Protein AF-A0A399SI46-F1 (afdb_monomer)

Structure (mmCIF, N/CA/C/O backbone):
data_AF-A0A399SI46-F1
#
_entry.id   AF-A0A399SI46-F1
#
loop_
_atom_site.group_PDB
_atom_site.id
_atom_site.type_symbol
_atom_site.label_atom_id
_atom_site.label_alt_id
_atom_site.label_comp_id
_atom_site.label_asym_id
_atom_site.label_entity_id
_atom_site.label_seq_id
_atom_site.pdbx_PDB_ins_code
_atom_site.Cartn_x
_atom_site.Cartn_y
_atom_site.Cartn_z
_atom_site.occupancy
_atom_site.B_iso_or_equiv
_atom_site.auth_seq_id
_atom_site.auth_comp_id
_atom_site.auth_asym_id
_atom_site.auth_atom_id
_atom_site.pdbx_PDB_model_num
ATOM 1 N N . MET A 1 1 ? -9.696 -71.853 18.554 1.00 40.75 1 MET A N 1
ATOM 2 C CA . MET A 1 1 ? -8.541 -70.932 18.534 1.00 40.75 1 MET A CA 1
ATOM 3 C C . MET A 1 1 ? -9.098 -69.519 18.650 1.00 40.75 1 MET A C 1
ATOM 5 O O . MET A 1 1 ? -9.834 -69.101 17.770 1.00 40.75 1 MET A O 1
ATOM 9 N N . LYS A 1 2 ? -8.895 -68.865 19.802 1.00 40.78 2 LYS A N 1
ATOM 10 C CA . LYS A 1 2 ? -9.252 -67.454 20.032 1.00 40.78 2 LYS A CA 1
ATOM 11 C C . LYS A 1 2 ? -8.415 -66.584 19.097 1.00 40.78 2 LYS A C 1
ATOM 13 O O . LYS A 1 2 ? -7.217 -66.814 19.074 1.00 40.78 2 LYS A O 1
ATOM 18 N N . PHE A 1 3 ? -9.002 -65.577 18.455 1.00 33.84 3 PHE A N 1
ATOM 19 C CA . PHE A 1 3 ? -8.368 -64.267 18.292 1.00 33.84 3 PHE A CA 1
ATOM 20 C C . PHE A 1 3 ? -9.450 -63.200 18.127 1.00 33.84 3 PHE A C 1
ATOM 22 O O . PHE A 1 3 ? -10.316 -63.281 17.263 1.00 33.84 3 PHE A O 1
ATOM 29 N N . GLN A 1 4 ? -9.389 -62.231 19.028 1.00 39.44 4 GLN A N 1
ATOM 30 C CA . GLN A 1 4 ? -10.133 -60.988 19.029 1.00 39.44 4 GLN A CA 1
ATOM 31 C C . GLN A 1 4 ? -9.153 -59.918 18.556 1.00 39.44 4 GLN A C 1
ATOM 33 O O . GLN A 1 4 ? -8.060 -59.828 19.111 1.00 39.44 4 GLN A O 1
ATOM 38 N N . ILE A 1 5 ? -9.530 -59.120 17.559 1.00 36.12 5 ILE A N 1
ATOM 39 C CA . ILE A 1 5 ? -8.900 -57.824 17.302 1.00 36.12 5 ILE A CA 1
ATOM 40 C C . ILE A 1 5 ? -10.030 -56.811 17.154 1.00 36.12 5 ILE A C 1
ATOM 42 O O . ILE A 1 5 ? -10.829 -56.865 16.223 1.00 36.12 5 ILE A O 1
ATOM 46 N N . ILE A 1 6 ? -10.107 -55.932 18.148 1.00 44.34 6 ILE A N 1
ATOM 47 C CA . ILE A 1 6 ? -10.811 -54.658 18.098 1.00 44.34 6 ILE A CA 1
ATOM 48 C C . ILE A 1 6 ? -9.835 -53.672 17.464 1.00 44.34 6 ILE A C 1
ATOM 50 O O . ILE A 1 6 ? -8.744 -53.505 18.002 1.00 44.34 6 ILE A O 1
ATOM 54 N N . THR A 1 7 ? -10.241 -52.961 16.416 1.00 37.44 7 THR A N 1
ATOM 55 C CA . THR A 1 7 ? -9.640 -51.665 16.076 1.00 37.44 7 THR A CA 1
ATOM 56 C C . THR A 1 7 ? -10.686 -50.743 15.456 1.00 37.44 7 THR A C 1
ATOM 58 O O . THR A 1 7 ? -11.110 -50.900 14.317 1.00 37.44 7 THR A O 1
ATOM 61 N N . SER A 1 8 ? -11.112 -49.803 16.301 1.00 44.19 8 SER A N 1
ATOM 62 C CA . SER A 1 8 ? -11.597 -48.449 16.025 1.00 44.19 8 SER A CA 1
ATOM 63 C C . SER A 1 8 ? -11.351 -47.929 14.603 1.00 44.19 8 SER A C 1
ATOM 65 O O . SER A 1 8 ? -10.205 -47.850 14.161 1.00 44.19 8 SER A O 1
ATOM 67 N N . ALA A 1 9 ? -12.417 -47.469 13.945 1.00 40.44 9 ALA A N 1
ATOM 68 C CA . ALA A 1 9 ? -12.326 -46.541 12.828 1.00 40.44 9 ALA A CA 1
ATOM 69 C C . ALA A 1 9 ? -12.955 -45.208 13.253 1.00 40.44 9 ALA A C 1
ATOM 71 O O . ALA A 1 9 ? -14.170 -45.063 13.372 1.00 40.44 9 ALA A O 1
ATOM 72 N N . LEU A 1 10 ? -12.040 -44.291 13.552 1.00 38.00 10 LEU A N 1
ATOM 73 C CA . LEU A 1 10 ? -12.139 -42.844 13.678 1.00 38.00 10 LEU A CA 1
ATOM 74 C C . LEU A 1 10 ? -13.392 -42.221 13.026 1.00 38.00 10 LEU A C 1
ATOM 76 O O . LEU A 1 10 ? -13.545 -42.217 11.805 1.00 38.00 10 LEU A O 1
ATOM 80 N N . LEU A 1 11 ? -14.245 -41.610 13.850 1.00 36.38 11 LEU A N 1
ATOM 81 C CA . LEU A 1 11 ? -15.207 -40.611 13.400 1.00 36.38 11 LEU A CA 1
ATOM 82 C C . LEU A 1 11 ? -14.406 -39.352 13.038 1.00 36.38 11 LEU A C 1
ATOM 84 O O . LEU A 1 11 ? -13.969 -38.617 13.924 1.00 36.38 11 LEU A O 1
ATOM 88 N N . VAL A 1 12 ? -14.168 -39.118 11.747 1.00 41.66 12 VAL A N 1
ATOM 89 C CA . VAL A 1 12 ? -13.667 -37.825 11.269 1.00 41.66 12 VAL A CA 1
ATOM 90 C C . VAL A 1 12 ? -14.809 -36.833 11.444 1.00 41.66 12 VAL A C 1
ATOM 92 O O . VAL A 1 12 ? -15.704 -36.728 10.607 1.00 41.66 12 VAL A O 1
ATOM 95 N N . LEU A 1 13 ? -14.811 -36.144 12.583 1.00 39.31 13 LEU A N 1
ATOM 96 C CA . LEU A 1 13 ? -15.626 -34.961 12.777 1.00 39.31 13 LEU A CA 1
ATOM 97 C C . LEU A 1 13 ? -15.070 -33.914 11.808 1.00 39.31 13 LEU A C 1
ATOM 99 O O . LEU A 1 13 ? -14.043 -33.293 12.077 1.00 39.31 13 LEU A O 1
ATOM 103 N N . ALA A 1 14 ? -15.702 -33.769 10.645 1.00 44.97 14 ALA A N 1
ATOM 104 C CA . ALA A 1 14 ? -15.491 -32.604 9.811 1.00 44.97 14 ALA A CA 1
ATOM 105 C C . ALA A 1 14 ? -15.862 -31.394 10.674 1.00 44.97 14 ALA A C 1
ATOM 107 O O . ALA A 1 14 ? -17.043 -31.134 10.914 1.00 44.97 14 ALA A O 1
ATOM 108 N N . LEU A 1 15 ? -14.851 -30.689 11.192 1.00 40.84 15 LEU A N 1
ATOM 109 C CA . LEU A 1 15 ? -15.033 -29.314 11.612 1.00 40.84 15 LEU A CA 1
ATOM 110 C C . LEU A 1 15 ? -15.508 -28.588 10.357 1.00 40.84 15 LEU A C 1
ATOM 112 O O . LEU A 1 15 ? -14.721 -28.238 9.479 1.00 40.84 15 LEU A O 1
ATOM 116 N N . LEU A 1 16 ? -16.818 -28.381 10.267 1.00 41.94 16 LEU A N 1
ATOM 117 C CA . LEU A 1 16 ? -17.353 -27.233 9.570 1.00 41.94 16 LEU A CA 1
ATOM 118 C C . LEU A 1 16 ? -16.768 -26.031 10.311 1.00 41.94 16 LEU A C 1
ATOM 120 O O . LEU A 1 16 ? -17.341 -25.541 11.283 1.00 41.94 16 LEU A O 1
ATOM 124 N N . CYS A 1 17 ? -15.572 -25.610 9.899 1.00 42.44 17 CYS A N 1
ATOM 125 C CA . CYS A 1 17 ? -15.124 -24.258 10.141 1.00 42.44 17 CYS A CA 1
ATOM 126 C C . CYS A 1 17 ? -16.172 -23.406 9.435 1.00 42.44 17 CYS A C 1
ATOM 128 O O . CYS A 1 17 ? -16.136 -23.220 8.219 1.00 42.44 17 CYS A O 1
ATOM 130 N N . PHE A 1 18 ? -17.160 -22.937 10.194 1.00 38.19 18 PHE A N 1
ATOM 131 C CA . PHE A 1 18 ? -17.768 -21.670 9.867 1.00 38.19 18 PHE A CA 1
ATOM 132 C C . PHE A 1 18 ? -16.580 -20.726 9.752 1.00 38.19 18 PHE A C 1
ATOM 134 O O . PHE A 1 18 ? -15.946 -20.400 10.753 1.00 38.19 18 PHE A O 1
ATOM 141 N N . SER A 1 19 ? -16.215 -20.378 8.519 1.00 43.06 19 SER A N 1
ATOM 142 C CA . SER A 1 19 ? -15.492 -19.148 8.269 1.00 43.06 19 SER A CA 1
ATOM 143 C C . SER A 1 19 ? -16.366 -18.082 8.916 1.00 43.06 19 SER A C 1
ATOM 145 O O . SER A 1 19 ? -17.395 -17.687 8.365 1.00 43.06 19 SER A O 1
ATOM 147 N N . ALA A 1 20 ? -16.051 -17.731 10.167 1.00 45.38 20 ALA A N 1
ATOM 148 C CA . ALA A 1 20 ? -16.477 -16.474 10.728 1.00 45.38 20 ALA A CA 1
ATOM 149 C C . ALA A 1 20 ? -15.992 -15.485 9.687 1.00 45.38 20 ALA A C 1
ATOM 151 O O . ALA A 1 20 ? -14.784 -15.394 9.473 1.00 45.38 20 ALA A O 1
ATOM 152 N N . ASN A 1 21 ? -16.928 -14.899 8.942 1.00 48.81 21 ASN A N 1
ATOM 153 C CA . ASN A 1 21 ? -16.611 -13.926 7.919 1.00 48.81 21 ASN A CA 1
ATOM 154 C C . ASN A 1 21 ? -15.692 -12.914 8.606 1.00 48.81 21 ASN A C 1
ATOM 156 O O . ASN A 1 21 ? -16.136 -12.242 9.539 1.00 48.81 21 ASN A O 1
ATOM 160 N N . ALA A 1 22 ? -14.389 -12.983 8.314 1.00 59.38 22 ALA A N 1
ATOM 161 C CA . ALA A 1 22 ? -13.393 -12.317 9.136 1.00 59.38 22 ALA A CA 1
ATOM 162 C C . ALA A 1 22 ? -13.668 -10.829 8.979 1.00 59.38 22 ALA A C 1
ATOM 164 O O . ALA A 1 22 ? -13.504 -10.299 7.879 1.00 59.38 22 ALA A O 1
ATOM 165 N N . GLN A 1 23 ? -14.197 -10.221 10.039 1.00 83.81 23 GLN A N 1
ATOM 166 C CA . GLN A 1 23 ? -14.709 -8.860 10.011 1.00 83.81 23 GLN A CA 1
ATOM 167 C C . GLN A 1 23 ? -13.602 -7.943 9.500 1.00 83.81 23 GLN A C 1
ATOM 169 O O . GLN A 1 23 ? -12.484 -7.989 10.012 1.00 83.81 23 GLN A O 1
ATOM 174 N N . ILE A 1 24 ? -13.899 -7.172 8.451 1.00 94.31 24 ILE A N 1
ATOM 175 C CA . ILE A 1 24 ? -12.881 -6.387 7.745 1.00 94.31 24 ILE A CA 1
ATOM 176 C C . ILE A 1 24 ? -12.338 -5.288 8.657 1.00 94.31 24 ILE A C 1
ATOM 178 O O . ILE A 1 24 ? -11.128 -5.102 8.751 1.00 94.31 24 ILE A O 1
ATOM 182 N N . LEU A 1 25 ? -13.235 -4.588 9.345 1.00 97.75 25 LEU A N 1
ATOM 183 C CA . LEU A 1 25 ? -12.901 -3.578 10.335 1.00 97.75 25 LEU A CA 1
ATOM 184 C C . LEU A 1 25 ? -13.640 -3.887 11.633 1.00 97.75 25 LEU A C 1
ATOM 186 O O . LEU A 1 25 ? -14.846 -4.128 11.611 1.00 97.75 25 LEU A O 1
ATOM 190 N N . THR A 1 26 ? -12.934 -3.815 12.758 1.00 97.88 26 THR A N 1
ATOM 191 C CA . THR A 1 26 ? -13.537 -3.722 14.095 1.00 97.88 26 THR A CA 1
ATOM 192 C C . THR A 1 26 ? -13.034 -2.455 14.763 1.00 97.88 26 THR A C 1
ATOM 194 O O . THR A 1 26 ? -11.826 -2.255 14.857 1.00 97.88 26 THR A O 1
ATOM 197 N N . VAL A 1 27 ? -13.943 -1.601 15.222 1.00 98.25 27 VAL A N 1
ATOM 198 C CA . VAL A 1 27 ? -13.622 -0.389 15.985 1.00 98.25 27 VAL A CA 1
ATOM 199 C C . VAL A 1 27 ? -13.995 -0.580 17.447 1.00 98.25 27 VAL A C 1
ATOM 201 O O . VAL A 1 27 ? -14.928 -1.323 17.769 1.00 98.25 27 VAL A O 1
ATOM 204 N N . TYR A 1 28 ? -13.273 0.113 18.315 1.00 98.44 28 TYR A N 1
ATOM 205 C CA . TYR A 1 28 ? -13.321 -0.041 19.759 1.00 98.44 28 TYR A CA 1
ATOM 206 C C . TYR A 1 28 ? -13.463 1.321 20.418 1.00 98.44 28 TYR A C 1
ATOM 208 O O . TYR A 1 28 ? -12.893 2.318 19.957 1.00 98.44 28 TYR A O 1
ATOM 216 N N . LYS A 1 29 ? -14.250 1.343 21.492 1.00 98.00 29 LYS A N 1
ATOM 217 C CA . LYS A 1 29 ? -14.549 2.568 22.224 1.00 98.00 29 LYS A CA 1
ATOM 218 C C . LYS A 1 29 ? -13.371 3.035 23.071 1.00 98.00 29 LYS A C 1
ATOM 220 O O . LYS A 1 29 ? -13.220 4.229 23.273 1.00 98.00 29 LYS A O 1
ATOM 225 N N . ASP A 1 30 ? -12.549 2.096 23.528 1.00 98.38 30 ASP A N 1
ATOM 226 C CA . ASP A 1 30 ? -11.390 2.374 24.364 1.00 98.38 30 ASP A CA 1
ATOM 227 C C . ASP A 1 30 ? -10.085 2.074 23.600 1.00 98.38 30 ASP A C 1
ATOM 229 O O . ASP A 1 30 ? -10.085 1.523 22.489 1.00 98.38 30 ASP A O 1
ATOM 233 N N . PHE A 1 31 ? -8.951 2.469 24.181 1.00 98.50 31 PHE A N 1
ATOM 234 C CA . PHE A 1 31 ? -7.625 2.132 23.660 1.00 98.50 31 PHE A CA 1
ATOM 235 C C . PHE A 1 31 ? -7.346 0.628 23.723 1.00 98.50 31 PHE A C 1
ATOM 237 O O . PHE A 1 31 ? -8.048 -0.129 24.391 1.00 98.50 31 PHE A O 1
ATOM 244 N N . ASP A 1 32 ? -6.301 0.207 23.012 1.00 98.06 32 ASP A N 1
ATOM 245 C CA . ASP A 1 32 ? -5.741 -1.145 23.061 1.00 98.06 32 ASP A CA 1
ATOM 246 C C . ASP A 1 32 ? -6.756 -2.255 22.744 1.00 98.06 32 ASP A C 1
ATOM 248 O O . ASP A 1 32 ? -6.610 -3.399 23.172 1.00 98.06 32 ASP A O 1
ATOM 252 N N . TYR A 1 33 ? -7.745 -1.932 21.904 1.00 97.75 33 TYR A N 1
ATOM 253 C CA . TYR A 1 33 ? -8.792 -2.842 21.436 1.00 97.75 33 TYR A CA 1
ATOM 254 C C . TYR A 1 33 ? -9.741 -3.326 22.541 1.00 97.75 33 TYR A C 1
ATOM 256 O O . TYR A 1 33 ? -10.217 -4.464 22.505 1.00 97.75 33 TYR A O 1
ATOM 264 N N . GLU A 1 34 ? -10.039 -2.454 23.500 1.00 97.56 34 GLU A N 1
ATOM 265 C CA . GLU A 1 34 ? -10.924 -2.746 24.626 1.00 97.56 34 GLU A CA 1
ATOM 266 C C . GLU A 1 34 ? -12.291 -2.044 24.513 1.00 97.56 34 GLU A C 1
ATOM 268 O O . GLU A 1 34 ? -12.548 -1.204 23.643 1.00 97.56 34 GLU A O 1
ATOM 273 N N . GLY A 1 35 ? -13.205 -2.414 25.410 1.00 97.12 35 GLY A N 1
ATOM 274 C CA . GLY A 1 35 ? -14.507 -1.765 25.547 1.00 97.12 35 GLY A CA 1
ATOM 275 C C . GLY A 1 35 ? -15.571 -2.237 24.554 1.00 97.12 35 GLY A C 1
ATOM 276 O O . GLY A 1 35 ? -15.542 -3.354 24.032 1.00 97.12 35 GLY A O 1
ATOM 277 N N . THR A 1 36 ? -16.580 -1.390 24.331 1.00 97.62 36 THR A N 1
ATOM 278 C CA . THR A 1 36 ? -17.656 -1.664 23.365 1.00 97.62 36 THR A CA 1
ATOM 279 C C . THR A 1 36 ? -17.095 -1.672 21.950 1.00 97.62 36 THR A C 1
ATOM 281 O O . THR A 1 36 ? -16.264 -0.832 21.616 1.00 97.62 36 THR A O 1
ATOM 284 N N . THR A 1 37 ? -17.592 -2.573 21.101 1.00 97.44 37 THR A N 1
ATOM 285 C CA . THR A 1 37 ? -17.109 -2.724 19.727 1.00 97.44 37 THR A CA 1
ATOM 286 C C . THR A 1 37 ? -18.219 -2.635 18.696 1.00 97.44 37 THR A C 1
ATOM 288 O O . THR A 1 37 ? -19.402 -2.858 18.976 1.00 97.44 37 THR A O 1
ATOM 291 N N . GLN A 1 38 ? -17.820 -2.324 17.469 1.00 97.06 38 GLN A N 1
ATOM 292 C CA . GLN A 1 38 ? -18.651 -2.495 16.289 1.00 97.06 38 GLN A CA 1
ATOM 293 C C . GLN A 1 38 ? -17.786 -2.864 15.093 1.00 97.06 38 GLN A C 1
ATOM 295 O O . GLN A 1 38 ? -16.662 -2.392 14.954 1.00 97.06 38 GLN A O 1
ATOM 300 N N . SER A 1 39 ? -18.355 -3.666 14.202 1.00 96.44 39 SER A N 1
ATOM 301 C CA . SER A 1 39 ? -17.661 -4.140 13.016 1.00 96.44 39 SER A CA 1
ATOM 302 C C . SER A 1 39 ? -18.335 -3.661 11.746 1.00 96.44 39 SER A C 1
ATOM 304 O O . SER A 1 39 ? -19.551 -3.437 11.719 1.00 96.44 39 SER A O 1
ATOM 306 N N . PHE A 1 40 ? -17.529 -3.504 10.703 1.00 95.94 40 PHE A N 1
ATOM 307 C CA . PHE A 1 40 ? -17.945 -2.961 9.421 1.00 95.94 40 PHE A CA 1
ATOM 308 C C . PHE A 1 40 ? -17.386 -3.805 8.278 1.00 95.94 40 PHE A C 1
ATOM 310 O O . PHE A 1 40 ? -16.229 -4.233 8.307 1.00 95.94 40 PHE A O 1
ATOM 317 N N . ASP A 1 41 ? -18.233 -4.013 7.275 1.00 95.62 41 ASP A N 1
ATOM 318 C CA . ASP A 1 41 ? -17.839 -4.542 5.973 1.00 95.62 41 ASP A CA 1
ATOM 319 C C . ASP A 1 41 ? -17.314 -3.409 5.074 1.00 95.62 41 ASP A C 1
ATOM 321 O O . ASP A 1 41 ? -17.293 -2.237 5.464 1.00 95.62 41 ASP A O 1
ATOM 325 N N . GLU A 1 42 ? -16.908 -3.747 3.852 1.00 96.06 42 GLU A N 1
ATOM 326 C CA . GLU A 1 42 ? -16.505 -2.770 2.842 1.00 96.06 42 GLU A CA 1
ATOM 327 C C . GLU A 1 42 ? -17.612 -1.736 2.563 1.00 96.06 42 GLU A C 1
ATOM 329 O O . GLU A 1 42 ? -18.806 -2.048 2.557 1.00 96.06 42 GLU A O 1
ATOM 334 N N . GLY A 1 43 ? -17.210 -0.490 2.314 1.00 95.94 43 GLY A N 1
ATOM 335 C CA . GLY A 1 43 ? -18.105 0.596 1.933 1.00 95.94 43 GLY A CA 1
ATOM 336 C C . GLY A 1 43 ? -18.041 1.806 2.859 1.00 95.94 43 GLY A C 1
ATOM 337 O O . GLY A 1 43 ? -17.224 1.899 3.774 1.00 95.94 43 GLY A O 1
ATOM 338 N N . PHE A 1 44 ? -18.909 2.777 2.574 1.00 95.81 44 PHE A N 1
ATOM 339 C CA . PHE A 1 44 ? -19.030 4.006 3.354 1.00 95.81 44 PHE A CA 1
ATOM 340 C C . PHE A 1 44 ? -20.106 3.866 4.432 1.00 95.81 44 PHE A C 1
ATOM 342 O O . PHE A 1 44 ? -21.261 3.558 4.130 1.00 95.81 44 PHE A O 1
ATOM 349 N N . HIS A 1 45 ? -19.740 4.162 5.676 1.00 94.31 45 HIS A N 1
ATOM 350 C CA . HIS A 1 45 ? -20.590 4.015 6.852 1.00 94.31 45 HIS A CA 1
ATOM 351 C C . HIS A 1 45 ? -20.773 5.367 7.537 1.00 94.31 45 HIS A C 1
ATOM 353 O O . HIS A 1 45 ? -19.808 6.025 7.928 1.00 94.31 45 HIS A O 1
ATOM 359 N N . LYS A 1 46 ? -22.037 5.780 7.678 1.00 89.62 46 LYS A N 1
ATOM 360 C CA . LYS A 1 46 ? -22.409 7.069 8.274 1.00 89.62 46 LYS A CA 1
ATOM 361 C C . LYS A 1 46 ? -22.573 6.977 9.792 1.00 89.62 46 LYS A C 1
ATOM 363 O O . LYS A 1 46 ? -23.063 5.953 10.265 1.00 89.62 46 LYS A O 1
ATOM 368 N N . GLY A 1 47 ? -22.272 8.069 10.502 1.00 74.62 47 GLY A N 1
ATOM 369 C CA . GLY A 1 47 ? -22.148 8.220 11.970 1.00 74.62 47 GLY A CA 1
ATOM 370 C C . GLY A 1 47 ? -23.292 7.808 12.897 1.00 74.62 47 GLY A C 1
ATOM 371 O O . GLY A 1 47 ? -23.241 8.060 14.097 1.00 74.62 47 GLY A O 1
ATOM 372 N N . TYR A 1 48 ? -24.313 7.113 12.404 1.00 82.19 48 TYR A N 1
ATOM 373 C CA . TYR A 1 48 ? -25.290 6.419 13.246 1.00 82.19 48 TYR A CA 1
ATOM 374 C C . TYR A 1 48 ? -24.748 5.054 13.697 1.00 82.19 48 TYR A C 1
ATOM 376 O O . TYR A 1 48 ? -25.408 4.022 13.549 1.00 82.19 48 TYR A O 1
ATOM 384 N N . PHE A 1 49 ? -23.513 5.031 14.202 1.00 92.38 49 PHE A N 1
ATOM 385 C CA . PHE A 1 49 ? -22.883 3.807 14.676 1.00 92.38 49 PHE A CA 1
ATOM 386 C C . PHE A 1 49 ? -23.527 3.349 15.988 1.00 92.38 49 PHE A C 1
ATOM 388 O O . PHE A 1 49 ? -23.839 4.148 16.868 1.00 92.38 49 PHE A O 1
ATOM 395 N N . LYS A 1 50 ? -23.691 2.036 16.145 1.00 93.56 50 LYS A N 1
ATOM 396 C CA . LYS A 1 50 ? -24.166 1.405 17.383 1.00 93.56 50 LYS A CA 1
ATOM 397 C C . LYS A 1 50 ? -23.196 1.618 18.546 1.00 93.56 50 LYS A C 1
ATOM 399 O O . LYS A 1 50 ? -23.646 1.700 19.683 1.00 93.56 50 LYS A O 1
ATOM 404 N N . ILE A 1 51 ? -21.894 1.711 18.269 1.00 94.69 51 ILE A N 1
ATOM 405 C CA . ILE A 1 51 ? -20.866 2.022 19.276 1.00 94.69 51 ILE A CA 1
ATOM 406 C C . ILE A 1 51 ? -20.974 3.466 19.806 1.00 94.69 51 ILE A C 1
ATOM 408 O O . ILE A 1 51 ? -20.585 3.730 20.943 1.00 94.69 51 ILE A O 1
ATOM 412 N N . GLY A 1 52 ? -21.566 4.367 19.013 1.00 95.50 52 GLY A N 1
ATOM 413 C CA . GLY A 1 52 ? -21.677 5.804 19.266 1.00 95.50 52 GLY A CA 1
ATOM 414 C C . GLY A 1 52 ? -20.944 6.644 18.212 1.00 95.50 52 GLY A C 1
ATOM 415 O O . GLY A 1 52 ? -20.115 6.128 17.465 1.00 95.50 52 GLY A O 1
ATOM 416 N N . ASN A 1 53 ? -21.269 7.936 18.156 1.00 95.25 53 ASN A N 1
ATOM 417 C CA . ASN A 1 53 ? -20.560 8.938 17.353 1.00 95.25 53 ASN A CA 1
ATOM 418 C C . ASN A 1 53 ? -19.417 9.537 18.175 1.00 95.25 53 ASN A C 1
ATOM 420 O O . ASN A 1 53 ? -19.639 9.758 19.363 1.00 95.25 53 ASN A O 1
ATOM 424 N N . ASP A 1 54 ? -18.269 9.840 17.562 1.00 95.88 54 ASP A N 1
ATOM 425 C CA . ASP A 1 54 ? -17.157 10.541 18.229 1.00 95.88 54 ASP A CA 1
ATOM 426 C C . ASP A 1 54 ? -16.681 9.816 19.505 1.00 95.88 54 ASP A C 1
ATOM 428 O O . ASP A 1 54 ? -16.523 10.396 20.573 1.00 95.88 54 ASP A O 1
ATOM 432 N N . VAL A 1 55 ? -16.528 8.492 19.411 1.00 97.00 55 VAL A N 1
ATOM 433 C CA . VAL A 1 55 ? -16.124 7.627 20.541 1.00 97.00 55 VAL A CA 1
ATOM 434 C C . VAL A 1 55 ? -15.154 6.518 20.135 1.00 97.00 55 VAL A C 1
ATOM 436 O O . VAL A 1 55 ? -14.970 5.566 20.881 1.00 97.00 55 VAL A O 1
ATOM 439 N N . ILE A 1 56 ? -14.630 6.540 18.908 1.00 98.12 56 ILE A N 1
ATOM 440 C CA . ILE A 1 56 ? -13.704 5.500 18.451 1.00 98.12 56 ILE A CA 1
ATOM 441 C C . ILE A 1 56 ? -12.297 5.888 18.904 1.00 98.12 56 ILE A C 1
ATOM 443 O O . ILE A 1 56 ? -11.807 6.957 18.537 1.00 98.12 56 ILE A O 1
ATOM 447 N N . SER A 1 57 ? -11.655 4.984 19.644 1.00 98.69 57 SER A N 1
ATOM 448 C CA . SER A 1 57 ? -10.322 5.178 20.225 1.00 98.69 57 SER A CA 1
ATOM 449 C C . SER A 1 57 ? -9.268 4.209 19.675 1.00 98.69 57 SER A C 1
ATOM 451 O O . SER A 1 57 ? -8.077 4.534 19.632 1.00 98.69 57 SER A O 1
ATOM 453 N N . SER A 1 58 ? -9.679 3.027 19.207 1.00 98.75 58 SER A N 1
ATOM 454 C CA . SER A 1 58 ? -8.787 2.052 18.567 1.00 98.75 58 SER A CA 1
ATOM 455 C C . SER A 1 58 ? -9.517 1.190 17.533 1.00 98.75 58 SER A C 1
ATOM 457 O O . SER A 1 58 ? -10.751 1.153 17.490 1.00 98.75 58 SER A O 1
ATOM 459 N N . LEU A 1 59 ? -8.773 0.531 16.640 1.00 98.56 59 LEU A N 1
ATOM 460 C CA . LEU A 1 59 ? -9.349 -0.301 15.580 1.00 98.56 59 LEU A CA 1
ATOM 461 C C . LEU A 1 59 ? -8.429 -1.428 15.114 1.00 98.56 59 LEU A C 1
ATOM 463 O O . LEU A 1 59 ? -7.207 -1.303 15.149 1.00 98.56 59 LEU A O 1
ATOM 467 N N . LYS A 1 60 ? -9.034 -2.513 14.630 1.00 97.81 60 LYS A N 1
ATOM 468 C CA . LYS A 1 60 ? -8.360 -3.617 13.941 1.00 97.81 60 LYS A CA 1
ATOM 469 C C . LYS A 1 60 ? -8.815 -3.705 12.497 1.00 97.81 60 LYS A C 1
ATOM 471 O O . LYS A 1 60 ? -10.020 -3.654 12.237 1.00 97.81 60 LYS A O 1
ATOM 476 N N . ILE A 1 61 ? -7.863 -3.862 11.585 1.00 96.75 61 ILE A N 1
ATOM 477 C CA . ILE A 1 61 ? -8.091 -3.911 10.141 1.00 96.75 61 ILE A CA 1
ATOM 478 C C . ILE A 1 61 ? -7.573 -5.239 9.617 1.00 96.75 61 ILE A C 1
ATOM 480 O O . ILE A 1 61 ? -6.410 -5.596 9.797 1.00 96.75 61 ILE A O 1
ATOM 484 N N . LYS A 1 62 ? -8.433 -5.962 8.909 1.00 95.56 62 LYS A N 1
ATOM 485 C CA . LYS A 1 62 ? -8.018 -7.136 8.155 1.00 95.56 62 LYS A CA 1
ATOM 486 C C . LYS A 1 62 ? -6.971 -6.729 7.100 1.00 95.56 62 LYS A C 1
ATOM 488 O O . LYS A 1 62 ? -7.247 -5.813 6.323 1.00 95.56 62 LYS A O 1
ATOM 493 N N . PRO A 1 63 ? -5.815 -7.416 7.011 1.00 94.81 63 PRO A N 1
ATOM 494 C CA . PRO A 1 63 ? -4.842 -7.179 5.946 1.00 94.81 63 PRO A CA 1
ATOM 495 C C . PRO A 1 63 ? -5.481 -7.189 4.550 1.00 94.81 63 PRO A C 1
ATOM 497 O O . PRO A 1 63 ? -6.424 -7.943 4.295 1.00 94.81 63 PRO A O 1
ATOM 500 N N . GLY A 1 64 ? -4.993 -6.326 3.657 1.00 95.75 64 GLY A N 1
ATOM 501 C CA . GLY A 1 64 ? -5.596 -6.103 2.337 1.00 95.75 64 GLY A CA 1
ATOM 502 C C . GLY A 1 64 ? -6.679 -5.022 2.296 1.00 95.75 64 GLY A C 1
ATOM 503 O O . GLY A 1 64 ? -7.208 -4.736 1.224 1.00 95.75 64 GLY A O 1
ATOM 504 N N . TYR A 1 65 ? -7.002 -4.393 3.427 1.00 97.19 65 TYR A N 1
ATOM 505 C CA . TYR A 1 65 ? -7.951 -3.284 3.499 1.00 97.19 65 TYR A CA 1
ATOM 506 C C . TYR A 1 65 ? -7.315 -2.043 4.114 1.00 97.19 65 TYR A C 1
ATOM 508 O O . TYR A 1 65 ? -6.340 -2.112 4.861 1.00 97.19 65 TYR A O 1
ATOM 516 N N . ARG A 1 66 ? -7.909 -0.894 3.809 1.00 97.56 66 ARG A N 1
ATOM 517 C CA . ARG A 1 66 ? -7.665 0.366 4.506 1.00 97.56 66 ARG A CA 1
ATOM 518 C C . ARG A 1 66 ? -8.973 0.925 5.038 1.00 97.56 66 ARG A C 1
ATOM 520 O O . ARG A 1 66 ? -10.046 0.658 4.490 1.00 97.56 66 ARG A O 1
ATOM 527 N N . VAL A 1 67 ? -8.868 1.745 6.073 1.00 98.00 67 VAL A N 1
ATOM 528 C CA . VAL A 1 67 ? -9.974 2.562 6.569 1.00 98.00 67 VAL A CA 1
ATOM 529 C C . VAL A 1 67 ? -9.622 4.035 6.433 1.00 98.00 67 VAL A C 1
ATOM 531 O O . VAL A 1 67 ? -8.505 4.439 6.749 1.00 98.00 67 VAL A O 1
ATOM 534 N N . VAL A 1 68 ? -10.581 4.833 5.978 1.00 97.44 68 VAL A N 1
ATOM 535 C CA . VAL A 1 68 ? -10.535 6.294 6.060 1.00 97.44 68 VAL A CA 1
ATOM 536 C C . VAL A 1 68 ? -11.523 6.730 7.132 1.00 97.44 68 VAL A C 1
ATOM 538 O O . VAL A 1 68 ? -12.715 6.438 7.021 1.00 97.44 68 VAL A O 1
ATOM 541 N N . LEU A 1 69 ? -11.034 7.387 8.179 1.00 97.62 69 LEU A N 1
ATOM 542 C CA . LEU A 1 69 ? -11.839 7.997 9.234 1.00 97.62 69 LEU A CA 1
ATOM 543 C C . LEU A 1 69 ? -12.062 9.474 8.909 1.00 97.62 69 LEU A C 1
ATOM 545 O O . LEU A 1 69 ? -11.146 10.148 8.440 1.00 97.62 69 LEU A O 1
ATOM 549 N N . TYR A 1 70 ? -13.264 9.971 9.185 1.00 97.12 70 TYR A N 1
ATOM 550 C CA . TYR A 1 70 ? -13.663 11.355 8.935 1.00 97.12 70 TYR A CA 1
ATOM 551 C C . TYR A 1 70 ? -14.176 11.990 10.229 1.00 97.12 70 TYR A C 1
ATOM 553 O O . TYR A 1 70 ? -15.066 11.428 10.875 1.00 97.12 70 TYR A O 1
ATOM 561 N N . GLU A 1 71 ? -13.652 13.169 10.575 1.00 94.44 71 GLU A N 1
ATOM 562 C CA . GLU A 1 71 ? -14.095 13.946 11.743 1.00 94.44 71 GLU A CA 1
ATOM 563 C C . GLU A 1 71 ? -15.538 14.445 11.586 1.00 94.44 71 GLU A C 1
ATOM 565 O O . GLU A 1 71 ? -16.322 14.489 12.529 1.00 94.44 71 GLU A O 1
ATOM 570 N N . HIS A 1 72 ? -15.916 14.802 10.358 1.00 88.06 72 HIS A N 1
ATOM 571 C CA . HIS A 1 72 ? -17.269 15.207 9.989 1.00 88.06 72 HIS A CA 1
ATOM 572 C C . HIS A 1 72 ? -17.690 14.450 8.725 1.00 88.06 72 HIS A C 1
ATOM 574 O O . HIS A 1 72 ? -17.448 13.251 8.604 1.00 88.06 72 HIS A O 1
ATOM 580 N N . GLY A 1 73 ? -18.354 15.116 7.777 1.00 79.25 73 GLY A N 1
ATOM 581 C CA . GLY A 1 73 ? -18.609 14.563 6.449 1.00 79.25 73 GLY A CA 1
ATOM 582 C C . GLY A 1 73 ? -17.362 14.575 5.561 1.00 79.25 73 GLY A C 1
ATOM 583 O O . GLY A 1 73 ? -16.412 15.302 5.820 1.00 79.25 73 GLY A O 1
ATOM 584 N N 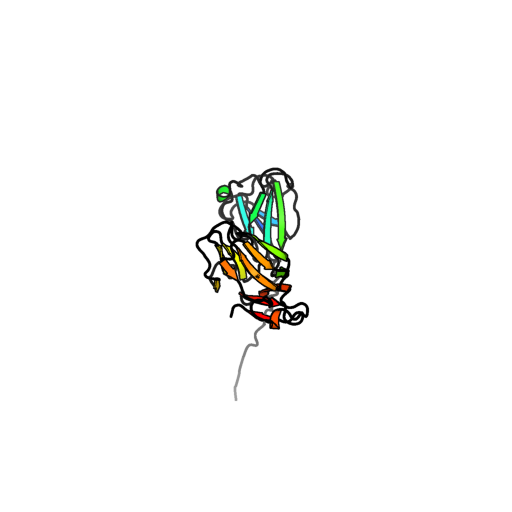. ILE A 1 74 ? -17.408 13.812 4.467 1.00 75.56 74 ILE A N 1
ATOM 585 C CA . ILE A 1 74 ? -16.344 13.772 3.449 1.00 75.56 74 ILE A CA 1
ATOM 586 C C . ILE A 1 74 ? -15.965 15.200 3.018 1.00 75.56 74 ILE A C 1
ATOM 588 O O . ILE A 1 74 ? -16.854 16.005 2.710 1.00 75.56 74 ILE A O 1
ATOM 592 N N . GLY A 1 75 ? -14.665 15.510 2.997 1.00 76.62 75 GLY A N 1
ATOM 593 C CA . GLY A 1 75 ? -14.143 16.819 2.592 1.00 76.62 75 GLY A CA 1
ATOM 594 C C . GLY A 1 75 ? -14.378 17.951 3.596 1.00 76.62 75 GLY A C 1
ATOM 595 O O . GLY A 1 75 ? -14.201 19.115 3.241 1.00 76.62 75 GLY A O 1
ATOM 596 N N . ASN A 1 76 ? -14.799 17.641 4.826 1.00 86.75 76 ASN A N 1
ATOM 597 C CA . ASN A 1 76 ? -14.969 18.609 5.906 1.00 86.75 76 ASN A CA 1
ATOM 598 C C . ASN A 1 76 ? -14.300 18.088 7.185 1.00 86.75 76 ASN A C 1
ATOM 600 O O . ASN A 1 76 ? -14.604 16.989 7.641 1.00 86.75 76 ASN A O 1
ATOM 604 N N . GLY A 1 77 ? -13.447 18.906 7.801 1.00 91.62 77 GLY A N 1
ATOM 605 C CA . GLY A 1 77 ? -12.673 18.498 8.979 1.00 91.62 77 GLY A CA 1
ATOM 606 C C . GLY A 1 77 ? -11.474 17.616 8.623 1.00 91.62 77 GLY A C 1
ATOM 607 O O . GLY A 1 77 ? -11.032 17.590 7.471 1.00 91.62 77 GLY A O 1
ATOM 608 N N . LYS A 1 78 ? -10.917 16.935 9.625 1.00 95.25 78 LYS A N 1
ATOM 609 C CA . LYS A 1 78 ? -9.773 16.031 9.450 1.00 95.25 78 LYS A CA 1
ATOM 610 C C . LYS A 1 78 ? -10.178 14.698 8.809 1.00 95.25 78 LYS A C 1
ATOM 612 O O . LYS A 1 78 ? -11.260 14.166 9.064 1.00 95.25 78 LYS A O 1
ATOM 617 N N . GLU A 1 79 ? -9.243 14.120 8.056 1.00 96.31 79 GLU A N 1
ATOM 618 C CA . GLU A 1 79 ? -9.322 12.757 7.524 1.00 96.31 79 GLU A CA 1
ATOM 619 C C . GLU A 1 79 ? -8.061 11.977 7.918 1.00 96.31 79 GLU A C 1
ATOM 621 O O . GLU A 1 79 ? -6.959 12.530 7.909 1.00 96.31 79 GLU A O 1
ATOM 626 N N . LEU A 1 80 ? -8.213 10.697 8.257 1.00 97.06 80 LEU A N 1
ATOM 627 C CA . LEU A 1 80 ? -7.102 9.811 8.608 1.00 97.06 80 LEU A CA 1
ATOM 628 C C . LEU A 1 80 ? -7.246 8.482 7.870 1.00 97.06 80 LEU A C 1
ATOM 630 O O . LEU A 1 80 ? -8.253 7.796 8.019 1.00 97.06 80 LEU A O 1
ATOM 634 N N . THR A 1 81 ? -6.228 8.104 7.094 1.00 97.38 81 THR A N 1
ATOM 635 C CA . THR A 1 81 ? -6.172 6.799 6.420 1.00 97.38 81 THR A CA 1
ATOM 636 C C . THR A 1 81 ? -5.262 5.851 7.190 1.00 97.38 81 THR A C 1
ATOM 638 O O . THR A 1 81 ? -4.109 6.182 7.452 1.00 97.38 81 THR A O 1
ATOM 641 N N . LEU A 1 82 ? -5.762 4.661 7.519 1.00 97.81 82 LEU A N 1
ATOM 642 C CA . LEU A 1 82 ? -5.030 3.622 8.242 1.00 97.81 82 LEU A CA 1
ATOM 643 C C . LEU A 1 82 ? -5.063 2.312 7.454 1.00 97.81 82 LEU A C 1
ATOM 645 O O . LEU A 1 82 ? -6.087 1.945 6.877 1.00 97.81 82 LEU A O 1
ATOM 649 N N . TYR A 1 83 ? -3.938 1.602 7.460 1.00 96.62 83 TYR A N 1
ATOM 650 C CA . TYR A 1 83 ? -3.739 0.338 6.736 1.00 96.62 83 TYR A CA 1
ATOM 651 C C . TYR A 1 83 ? -3.540 -0.867 7.661 1.00 96.62 83 TYR A C 1
ATOM 653 O O . TYR A 1 83 ? -3.406 -1.994 7.195 1.00 96.62 83 TYR A O 1
ATOM 661 N N . SER A 1 84 ? -3.452 -0.638 8.968 1.00 94.94 84 SER A N 1
ATOM 662 C CA . SER A 1 84 ? -3.196 -1.680 9.953 1.00 94.94 84 SER A CA 1
ATOM 663 C C . SER A 1 84 ? -3.902 -1.383 11.264 1.00 94.94 84 SER A C 1
ATOM 665 O O . SER A 1 84 ? -4.356 -0.261 11.513 1.00 94.94 84 SER A O 1
ATOM 667 N N . ASP A 1 85 ? -3.933 -2.400 12.116 1.00 97.12 85 ASP A N 1
ATOM 668 C CA . ASP A 1 85 ? -4.336 -2.286 13.509 1.00 97.12 85 ASP A CA 1
ATOM 669 C C . ASP A 1 85 ? -3.706 -1.055 14.167 1.00 97.12 85 ASP A C 1
ATOM 671 O O . ASP A 1 85 ? -2.511 -0.778 14.026 1.00 97.12 85 ASP A O 1
ATOM 675 N N . THR A 1 86 ? -4.546 -0.293 14.856 1.00 98.19 86 THR A N 1
ATOM 676 C CA . THR A 1 86 ? -4.181 0.966 15.495 1.00 98.19 86 THR A CA 1
ATOM 677 C C . THR A 1 86 ? -4.710 0.948 16.927 1.00 98.19 86 THR A C 1
ATOM 679 O O . THR A 1 86 ? -5.915 1.122 17.126 1.00 98.19 86 THR A O 1
ATOM 682 N N . PRO A 1 87 ? -3.842 0.732 17.934 1.00 98.44 87 PRO A N 1
ATOM 683 C CA . PRO A 1 87 ? -4.267 0.582 19.326 1.00 98.44 87 PRO A CA 1
ATOM 684 C C . PRO A 1 87 ? -4.639 1.915 19.981 1.00 98.44 87 PRO A C 1
ATOM 686 O O . PRO A 1 87 ? -5.298 1.927 21.015 1.00 98.44 87 PRO A O 1
ATOM 689 N N . ASN A 1 88 ? -4.218 3.045 19.407 1.00 98.50 88 ASN A N 1
ATOM 690 C CA . ASN A 1 88 ? -4.477 4.359 19.979 1.00 98.50 88 ASN A CA 1
ATOM 691 C C . ASN A 1 88 ? -4.529 5.441 18.892 1.00 98.50 88 ASN A C 1
ATOM 693 O O . ASN A 1 88 ? -3.501 5.813 18.320 1.00 98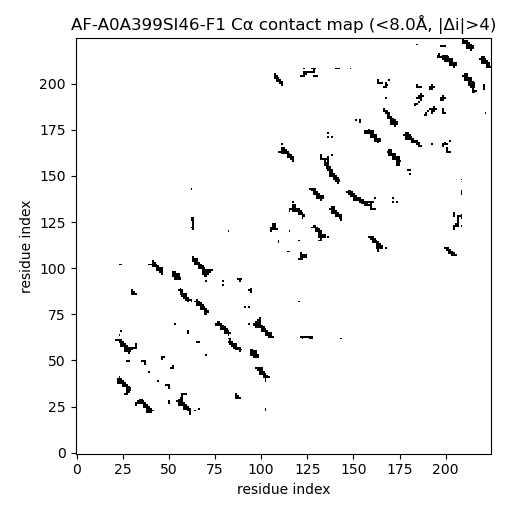.50 88 ASN A O 1
ATOM 697 N N . LEU A 1 89 ? -5.730 5.963 18.629 1.00 98.56 89 LEU A N 1
ATOM 698 C CA . LEU A 1 89 ? -5.966 7.041 17.663 1.00 98.56 89 LEU A CA 1
ATOM 699 C C . LEU A 1 89 ? -5.480 8.418 18.141 1.00 98.56 89 LEU A C 1
ATOM 701 O O . LEU A 1 89 ? -5.318 9.325 17.322 1.00 98.56 89 LEU A O 1
ATOM 705 N N . SER A 1 90 ? -5.168 8.586 19.429 1.00 98.19 90 SER A N 1
ATOM 706 C CA . SER A 1 90 ? -4.556 9.823 19.943 1.00 98.19 90 SER A CA 1
ATOM 707 C C . SER A 1 90 ? -3.171 10.071 19.349 1.00 98.19 90 SER A C 1
ATOM 709 O O . SER A 1 90 ? -2.763 11.219 19.234 1.00 98.19 90 SER A O 1
ATOM 711 N N . ASN A 1 91 ? -2.475 9.020 18.899 1.00 97.69 91 ASN A N 1
ATOM 712 C CA . ASN A 1 91 ? -1.187 9.145 18.206 1.00 97.69 91 ASN A CA 1
ATOM 713 C C . ASN A 1 91 ? -1.296 9.884 16.858 1.00 97.69 91 ASN A C 1
ATOM 715 O O . ASN A 1 91 ? -0.277 10.248 16.279 1.00 97.69 91 ASN A O 1
ATOM 719 N N . PHE A 1 92 ? -2.521 10.087 16.365 1.00 97.06 92 PHE A N 1
ATOM 720 C CA . PHE A 1 92 ? -2.837 10.749 15.101 1.00 97.06 92 PHE A CA 1
ATOM 721 C C . PHE A 1 92 ? -3.740 11.979 15.292 1.00 97.06 92 PHE A C 1
ATOM 723 O O . PHE A 1 92 ? -4.333 12.455 14.326 1.00 97.06 92 PHE A O 1
ATOM 730 N N . ASP A 1 93 ? -3.906 12.465 16.530 1.00 97.38 93 ASP A N 1
ATOM 731 C CA . ASP A 1 93 ? -4.845 13.543 16.877 1.00 97.38 93 ASP A CA 1
ATOM 732 C C . ASP A 1 93 ? -6.285 13.286 16.377 1.00 97.38 93 ASP A C 1
ATOM 734 O O . ASP A 1 93 ? -6.972 14.219 15.938 1.00 97.38 93 ASP A O 1
ATOM 738 N N . PHE A 1 94 ? -6.720 12.015 16.417 1.00 98.12 94 PHE A N 1
ATOM 739 C CA . PHE A 1 94 ? -8.001 11.538 15.870 1.00 98.12 94 PHE A CA 1
ATOM 740 C C . PHE A 1 94 ? -8.859 10.758 16.881 1.00 98.12 94 PHE A C 1
ATOM 742 O O . PHE A 1 94 ? -9.812 10.070 16.511 1.00 98.12 94 PHE A O 1
ATOM 749 N N . ASN A 1 95 ? -8.520 10.834 18.167 1.00 98.25 95 ASN A N 1
ATOM 750 C CA . ASN A 1 95 ? -9.260 10.132 19.207 1.00 98.25 95 ASN A CA 1
ATOM 751 C C . ASN A 1 95 ? -10.658 10.718 19.408 1.00 98.25 95 ASN A C 1
ATOM 753 O O . ASN A 1 95 ? -10.771 11.932 19.555 1.00 98.25 95 ASN A O 1
ATOM 757 N N . ASP A 1 96 ? -11.687 9.870 19.479 1.00 97.31 96 ASP A N 1
ATOM 758 C CA . ASP A 1 96 ? -13.057 10.269 19.830 1.00 97.31 96 ASP A CA 1
ATOM 759 C C . ASP A 1 96 ? -13.625 11.402 18.963 1.00 97.31 96 ASP A C 1
ATOM 761 O O . ASP A 1 96 ? -14.422 12.211 19.419 1.00 97.31 96 ASP A O 1
ATOM 765 N N . ILE A 1 97 ? -13.221 11.471 17.694 1.00 96.75 97 ILE A N 1
ATOM 766 C CA . ILE A 1 97 ? -13.766 12.452 16.741 1.00 96.75 97 ILE A CA 1
ATOM 767 C C . ILE A 1 97 ? -14.300 11.812 15.461 1.00 96.75 97 ILE A C 1
ATOM 769 O O . ILE A 1 97 ? -14.713 12.513 14.552 1.00 96.75 97 ILE A O 1
ATOM 773 N N . THR A 1 98 ? -14.272 10.481 15.334 1.00 97.00 98 THR A N 1
ATOM 774 C CA . THR A 1 98 ? -14.743 9.824 14.107 1.00 97.00 98 THR A CA 1
ATOM 775 C C . THR A 1 98 ? -16.268 9.882 14.007 1.00 97.00 98 THR A C 1
ATOM 777 O O . THR A 1 98 ? -16.973 9.170 14.728 1.00 97.00 98 THR A O 1
ATOM 780 N N . SER A 1 99 ? -16.756 10.638 13.025 1.00 95.88 99 SER A N 1
ATOM 781 C CA . SER A 1 99 ? -18.175 10.737 12.680 1.00 95.88 99 SER A CA 1
ATOM 782 C C . SER A 1 99 ? -18.565 9.906 11.460 1.00 95.88 99 SER A C 1
ATOM 784 O O . SER A 1 99 ? -19.713 9.501 11.329 1.00 95.88 99 SER A O 1
ATOM 786 N N . ASN A 1 100 ? -17.657 9.636 10.523 1.00 95.94 100 ASN A N 1
ATOM 787 C CA . ASN A 1 100 ? -17.923 8.717 9.410 1.00 95.94 100 ASN A CA 1
ATOM 788 C C . ASN A 1 100 ? -16.678 7.879 9.129 1.00 95.94 100 ASN A C 1
ATOM 790 O O . ASN A 1 100 ? -15.565 8.276 9.471 1.00 95.94 100 ASN A O 1
ATOM 794 N N . LEU A 1 101 ? -16.855 6.733 8.476 1.00 96.94 101 LEU A N 1
ATOM 795 C CA . LEU A 1 101 ? -15.726 5.923 8.030 1.00 96.94 101 LEU A CA 1
ATOM 796 C C . LEU A 1 101 ? -15.984 5.292 6.667 1.00 96.94 101 LEU A C 1
ATOM 798 O O . LEU A 1 101 ? -17.128 5.047 6.277 1.00 96.94 101 LEU A O 1
ATOM 802 N N . LYS A 1 102 ? -14.908 5.006 5.942 1.00 97.12 102 LYS A N 1
ATOM 803 C CA . LYS A 1 102 ? -14.927 4.259 4.686 1.00 97.12 102 LYS A CA 1
ATOM 804 C C . LYS A 1 102 ? -13.959 3.095 4.786 1.00 97.12 102 LYS A C 1
ATOM 806 O O . LYS A 1 102 ? -12.792 3.309 5.085 1.00 97.12 102 LYS A O 1
ATOM 811 N N . VAL A 1 103 ? -14.437 1.891 4.515 1.00 97.88 103 VAL A N 1
ATOM 812 C CA . VAL A 1 103 ? -13.617 0.681 4.425 1.00 97.88 103 VAL A CA 1
ATOM 813 C C . VAL A 1 103 ? -13.440 0.347 2.952 1.00 97.88 103 VAL A C 1
ATOM 815 O O . VAL A 1 103 ? -14.431 0.275 2.225 1.00 97.88 103 VAL A O 1
ATOM 818 N N . GLU A 1 104 ? -12.203 0.158 2.506 1.00 97.19 104 GLU A N 1
ATOM 819 C CA . GLU A 1 104 ? -11.884 -0.110 1.101 1.00 97.19 104 GLU A CA 1
ATOM 820 C C . GLU A 1 104 ? -10.865 -1.233 0.982 1.00 97.19 104 GLU A C 1
ATOM 822 O O . GLU A 1 104 ? -9.879 -1.263 1.727 1.00 97.19 104 GLU A O 1
ATOM 827 N N . LYS A 1 105 ? -11.071 -2.130 0.014 1.00 96.38 105 LYS A N 1
ATOM 828 C CA . LYS A 1 105 ? -10.026 -3.072 -0.378 1.00 96.38 105 LYS A CA 1
ATOM 829 C C . LYS A 1 105 ? -8.869 -2.311 -1.031 1.00 96.38 105 LYS A C 1
ATOM 831 O O . LYS A 1 105 ? -9.078 -1.436 -1.873 1.00 96.38 105 LYS A O 1
ATOM 836 N N . VAL A 1 106 ? -7.646 -2.646 -0.642 1.00 97.38 106 VAL A N 1
ATOM 837 C CA . VAL A 1 106 ? -6.424 -2.121 -1.252 1.00 97.38 106 VAL A CA 1
ATOM 838 C C . VAL A 1 106 ? -6.059 -3.013 -2.434 1.00 97.38 106 VAL A C 1
ATOM 840 O O . VAL A 1 106 ? -6.091 -4.235 -2.327 1.00 97.38 106 VAL A O 1
ATOM 843 N N . THR A 1 107 ? -5.748 -2.404 -3.577 1.00 97.25 107 THR A N 1
ATOM 844 C CA . THR A 1 107 ? -5.335 -3.146 -4.775 1.00 97.25 107 THR A CA 1
ATOM 845 C C . THR A 1 107 ? -3.910 -3.690 -4.636 1.00 97.25 107 THR A C 1
ATOM 847 O O . THR A 1 107 ? -3.098 -3.153 -3.876 1.00 97.25 107 THR A O 1
ATOM 850 N N . ASN A 1 108 ? -3.593 -4.728 -5.408 1.00 98.56 108 ASN A N 1
ATOM 851 C CA . ASN A 1 108 ? -2.243 -5.266 -5.546 1.00 98.56 108 ASN A CA 1
ATOM 852 C C . ASN A 1 108 ? -1.482 -4.682 -6.744 1.00 98.56 108 ASN A C 1
ATOM 854 O O . ASN A 1 108 ? -0.347 -5.082 -6.998 1.00 98.56 108 ASN A O 1
ATOM 858 N N . THR A 1 109 ? -2.086 -3.755 -7.494 1.00 98.44 109 THR A N 1
ATOM 859 C CA . THR A 1 109 ? -1.511 -3.235 -8.740 1.00 98.44 109 THR A CA 1
ATOM 860 C C . THR A 1 109 ? -1.313 -1.728 -8.747 1.00 98.44 109 THR A C 1
ATOM 862 O O . THR A 1 109 ? -2.118 -0.997 -8.179 1.00 98.44 109 THR A O 1
ATOM 865 N N . LEU A 1 110 ? -0.325 -1.271 -9.518 1.00 98.56 110 LEU A N 1
ATOM 866 C CA . LEU A 1 110 ? -0.168 0.128 -9.924 1.00 98.56 110 LEU A CA 1
ATOM 867 C C . LEU A 1 110 ? -0.064 0.192 -11.453 1.00 98.56 110 LEU A C 1
ATOM 869 O O . LEU A 1 110 ? 0.878 -0.353 -12.034 1.00 98.56 110 LEU A O 1
ATOM 873 N N . ALA A 1 111 ? -1.039 0.803 -12.120 1.00 98.62 111 ALA A N 1
ATOM 874 C CA . ALA A 1 111 ? -1.089 0.894 -13.576 1.00 98.62 111 ALA A CA 1
ATOM 875 C C . ALA A 1 111 ? -0.167 1.996 -14.121 1.00 98.62 111 ALA A C 1
ATOM 877 O O . ALA A 1 111 ? 0.208 2.938 -13.427 1.00 98.62 111 ALA A O 1
ATOM 878 N N . ALA A 1 112 ? 0.198 1.900 -15.399 1.00 98.50 112 ALA A N 1
ATOM 879 C CA . ALA A 1 112 ? 0.983 2.928 -16.069 1.00 98.50 112 ALA A CA 1
ATOM 880 C C . ALA A 1 112 ? 0.283 4.297 -16.025 1.00 98.50 112 ALA A C 1
ATOM 882 O O . ALA A 1 112 ? -0.870 4.441 -16.427 1.00 98.50 112 ALA A O 1
ATOM 883 N N . GLY A 1 113 ? 1.022 5.311 -15.581 1.00 98.44 113 GLY A N 1
ATOM 884 C CA . GLY A 1 113 ? 0.538 6.658 -15.296 1.00 98.44 113 GLY A CA 1
ATOM 885 C C . GLY A 1 113 ? 0.153 6.886 -13.833 1.00 98.44 113 GLY A C 1
ATOM 886 O O . GLY A 1 113 ? 0.013 8.042 -13.441 1.00 98.44 113 GLY A O 1
ATOM 887 N N . GLU A 1 114 ? 0.018 5.834 -13.023 1.00 98.62 114 GLU A N 1
ATOM 888 C CA . GLU A 1 114 ? -0.319 5.952 -11.605 1.00 98.62 114 GLU A CA 1
ATOM 889 C C . GLU A 1 114 ? 0.922 6.120 -10.722 1.00 98.62 114 GLU A C 1
ATOM 891 O O . GLU A 1 114 ? 2.059 5.774 -11.081 1.00 98.62 114 GLU A O 1
ATOM 896 N N . THR A 1 115 ? 0.679 6.662 -9.532 1.00 98.50 115 THR A N 1
ATOM 897 C CA . THR A 1 115 ? 1.681 6.848 -8.489 1.00 98.50 115 THR A CA 1
ATOM 898 C C . THR A 1 115 ? 1.209 6.261 -7.168 1.00 98.50 115 THR A C 1
ATOM 900 O O . THR A 1 115 ? 0.012 6.219 -6.892 1.00 98.50 115 THR A O 1
ATOM 903 N N . LEU A 1 116 ? 2.167 5.828 -6.353 1.00 98.19 116 LEU A N 1
ATOM 904 C CA . LEU A 1 116 ? 1.967 5.499 -4.947 1.00 98.19 116 LEU A CA 1
ATOM 905 C C . LEU A 1 116 ? 2.778 6.502 -4.129 1.00 98.19 116 LEU A C 1
ATOM 907 O O . LEU A 1 116 ? 4.007 6.548 -4.252 1.00 98.19 116 LEU A O 1
ATOM 911 N N . ASP A 1 117 ? 2.092 7.325 -3.346 1.00 97.56 117 ASP A N 1
ATOM 912 C CA . ASP A 1 117 ? 2.743 8.332 -2.511 1.00 97.56 117 ASP A CA 1
ATOM 913 C C . ASP A 1 117 ? 3.293 7.711 -1.220 1.00 97.56 117 ASP A C 1
ATOM 915 O O . ASP A 1 117 ? 2.982 6.572 -0.862 1.00 97.56 117 ASP A O 1
ATOM 919 N N . THR A 1 118 ? 4.122 8.477 -0.511 1.00 97.25 118 THR A N 1
ATOM 920 C CA . THR A 1 118 ? 4.688 8.086 0.788 1.00 97.25 118 THR A CA 1
ATOM 921 C C . THR A 1 118 ? 3.610 7.535 1.739 1.00 97.25 118 THR A C 1
ATOM 923 O O . THR A 1 118 ? 2.535 8.116 1.886 1.00 97.25 118 THR A O 1
ATOM 926 N N . GLU A 1 119 ? 3.910 6.403 2.380 1.00 95.56 119 GLU A N 1
ATOM 927 C CA . GLU A 1 119 ? 3.075 5.614 3.301 1.00 95.56 119 GLU A CA 1
ATOM 928 C C . GLU A 1 119 ? 1.776 5.024 2.721 1.00 95.56 119 GLU A C 1
ATOM 930 O O . GLU A 1 119 ? 1.084 4.260 3.403 1.00 95.56 119 GLU A O 1
ATOM 935 N N . GLN A 1 120 ? 1.450 5.283 1.451 1.00 97.00 120 GLN A N 1
ATOM 936 C CA . GLN A 1 120 ? 0.411 4.520 0.767 1.00 97.00 120 GLN A CA 1
ATOM 937 C C . GLN A 1 120 ? 0.901 3.104 0.476 1.00 97.00 120 GLN A C 1
ATOM 939 O O . GLN A 1 120 ? 2.091 2.862 0.256 1.00 97.00 120 GLN A O 1
ATOM 944 N N . ARG A 1 121 ? -0.039 2.155 0.473 1.00 97.94 121 ARG A N 1
ATOM 945 C CA . ARG A 1 121 ? 0.270 0.735 0.316 1.00 97.94 121 ARG A CA 1
ATOM 946 C C . ARG A 1 121 ? -0.460 0.111 -0.859 1.00 97.94 121 ARG A C 1
ATOM 948 O O . ARG A 1 121 ? -1.603 0.470 -1.137 1.00 97.94 121 ARG A O 1
ATOM 955 N N . LEU A 1 122 ? 0.189 -0.873 -1.472 1.00 98.56 122 LEU A N 1
ATOM 956 C CA . LEU A 1 122 ? -0.478 -1.969 -2.178 1.00 98.56 122 LEU A CA 1
ATOM 957 C C . LEU A 1 122 ? -0.452 -3.199 -1.272 1.00 98.56 122 LEU A C 1
ATOM 959 O O . LEU A 1 122 ? 0.497 -3.356 -0.507 1.00 98.56 122 LEU A O 1
ATOM 963 N N . TYR A 1 123 ? -1.441 -4.078 -1.381 1.00 98.50 123 TYR A N 1
ATOM 964 C CA . TYR A 1 123 ? -1.449 -5.375 -0.693 1.00 98.50 123 TYR A CA 1
ATOM 965 C C . TYR A 1 123 ? -1.542 -6.498 -1.711 1.00 98.50 123 TYR A C 1
ATOM 967 O O . TYR A 1 123 ? -2.249 -6.336 -2.696 1.00 98.50 123 TYR A O 1
ATOM 975 N N . SER A 1 124 ? -0.865 -7.623 -1.477 1.00 98.38 124 SER A N 1
ATOM 976 C CA . SER A 1 124 ? -1.065 -8.836 -2.277 1.00 98.38 124 SER A CA 1
ATOM 977 C C . SER A 1 124 ? -2.524 -9.295 -2.185 1.00 98.38 124 SER A C 1
ATOM 979 O O . SER A 1 124 ? -3.228 -8.976 -1.222 1.00 98.38 124 SER A O 1
ATOM 981 N N . GLU A 1 125 ? -3.005 -10.044 -3.175 1.00 96.44 125 GLU A N 1
ATOM 982 C CA . GLU A 1 125 ? -4.421 -10.429 -3.251 1.00 96.44 125 GLU A CA 1
ATOM 983 C C . GLU A 1 125 ? -4.823 -11.349 -2.086 1.00 96.44 125 GLU A C 1
ATOM 985 O O . GLU A 1 125 ? -5.936 -11.251 -1.560 1.00 96.44 125 GLU A O 1
ATOM 990 N N . ASN A 1 126 ? -3.893 -12.183 -1.616 1.00 95.19 126 ASN A N 1
ATOM 991 C CA . ASN A 1 126 ? -4.051 -12.982 -0.401 1.00 95.19 126 ASN A CA 1
ATOM 992 C C . ASN A 1 126 ? -3.936 -12.179 0.912 1.00 95.19 126 ASN A C 1
ATOM 994 O O . ASN A 1 126 ? -4.231 -12.721 1.976 1.00 95.19 126 ASN A O 1
ATOM 998 N N . GLY A 1 127 ? -3.534 -10.906 0.857 1.00 95.38 127 GLY A N 1
ATOM 999 C CA . GLY A 1 127 ? -3.372 -10.025 2.014 1.00 95.38 127 GLY A CA 1
ATOM 1000 C C . GLY A 1 127 ? -2.146 -10.313 2.887 1.00 95.38 127 GLY A C 1
ATOM 1001 O O . GLY A 1 127 ? -2.024 -9.707 3.947 1.00 95.38 127 GLY A O 1
ATOM 1002 N N . GLU A 1 128 ? -1.242 -11.204 2.475 1.00 97.25 128 GLU A N 1
ATOM 1003 C CA . GLU A 1 128 ? -0.074 -11.625 3.266 1.00 97.25 128 GLU A CA 1
ATOM 1004 C C . GLU A 1 128 ? 1.132 -10.685 3.131 1.00 97.25 128 GLU A C 1
ATOM 1006 O O . GLU A 1 128 ? 2.017 -10.704 3.988 1.00 97.25 128 GLU A O 1
ATOM 1011 N N . TYR A 1 129 ? 1.169 -9.839 2.098 1.00 98.56 129 TYR A N 1
ATOM 1012 C CA . TYR A 1 129 ? 2.263 -8.908 1.825 1.00 98.56 129 TYR A CA 1
ATOM 1013 C C . TYR A 1 129 ? 1.744 -7.511 1.512 1.00 98.56 129 TYR A C 1
ATOM 1015 O O . TYR A 1 129 ? 0.644 -7.346 0.983 1.00 98.56 129 TYR A O 1
ATOM 1023 N N . TYR A 1 130 ? 2.562 -6.499 1.788 1.00 98.69 130 TYR A N 1
ATOM 1024 C CA . TYR A 1 130 ? 2.313 -5.142 1.316 1.00 98.69 130 TYR A CA 1
ATOM 1025 C C . TYR A 1 130 ? 3.578 -4.483 0.773 1.00 98.69 130 TYR A C 1
ATOM 1027 O O . TYR A 1 130 ? 4.685 -4.731 1.253 1.00 98.69 130 TYR A O 1
ATOM 1035 N N . LEU A 1 131 ? 3.382 -3.618 -0.219 1.00 98.75 131 LEU A N 1
ATOM 1036 C CA . LEU A 1 131 ? 4.379 -2.714 -0.784 1.00 98.75 131 LEU A CA 1
ATOM 1037 C C . LEU A 1 131 ? 4.132 -1.317 -0.225 1.00 98.75 131 LEU A C 1
ATOM 1039 O O . LEU A 1 131 ? 2.981 -0.889 -0.164 1.00 98.75 131 LEU A O 1
ATOM 1043 N N . VAL A 1 132 ? 5.188 -0.592 0.129 1.00 98.50 132 VAL A N 1
ATOM 1044 C CA . VAL A 1 13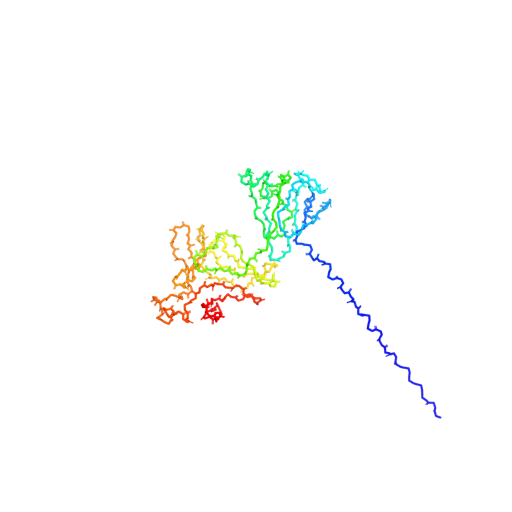2 ? 5.100 0.789 0.621 1.00 98.50 132 VAL A CA 1
ATOM 1045 C C . VAL A 1 132 ? 6.296 1.617 0.147 1.00 98.50 132 VAL A C 1
ATOM 1047 O O . VAL A 1 132 ? 7.408 1.097 0.039 1.00 98.50 132 VAL A O 1
ATOM 1050 N N . ILE A 1 133 ? 6.068 2.906 -0.119 1.00 98.00 133 ILE A N 1
ATOM 1051 C CA . ILE A 1 133 ? 7.130 3.921 -0.140 1.00 98.00 133 ILE A CA 1
ATOM 1052 C C . ILE A 1 133 ? 7.226 4.509 1.257 1.00 98.00 133 ILE A C 1
ATOM 1054 O O . ILE A 1 133 ? 6.303 5.186 1.700 1.00 98.00 133 ILE A O 1
ATOM 1058 N N . GLN A 1 134 ? 8.312 4.218 1.959 1.00 97.50 134 GLN A N 1
ATOM 1059 C CA . GLN A 1 134 ? 8.509 4.677 3.328 1.00 97.50 134 GLN A CA 1
ATOM 1060 C C . GLN A 1 134 ? 8.858 6.168 3.374 1.00 97.50 134 GLN A C 1
ATOM 1062 O O . GLN A 1 134 ? 9.322 6.747 2.388 1.00 97.50 134 GLN A O 1
ATOM 1067 N N . THR A 1 135 ? 8.668 6.793 4.536 1.00 96.88 135 THR A N 1
ATOM 1068 C CA . THR A 1 135 ? 9.018 8.208 4.776 1.00 96.88 135 THR A CA 1
ATOM 1069 C C . THR A 1 135 ? 10.483 8.559 4.511 1.00 96.88 135 THR A C 1
ATOM 1071 O O . THR A 1 135 ? 10.774 9.704 4.172 1.00 96.88 135 THR A O 1
ATOM 1074 N N . ASP A 1 136 ? 11.394 7.591 4.625 1.00 97.19 136 ASP A N 1
ATOM 1075 C CA . ASP A 1 136 ? 12.821 7.744 4.317 1.00 97.19 136 ASP A CA 1
ATOM 1076 C C . ASP A 1 136 ? 13.160 7.553 2.826 1.00 97.19 136 ASP A C 1
ATOM 1078 O O . ASP A 1 136 ? 14.336 7.597 2.445 1.00 97.19 136 ASP A O 1
ATOM 1082 N N . GLY A 1 137 ? 12.142 7.322 1.994 1.00 97.38 137 GLY A N 1
ATOM 1083 C CA . GLY A 1 137 ? 12.247 7.166 0.552 1.00 97.38 137 GLY A CA 1
ATOM 1084 C C . GLY A 1 137 ? 12.415 5.732 0.062 1.00 97.38 137 GLY A C 1
ATOM 1085 O O . GLY A 1 137 ? 12.383 5.504 -1.152 1.00 97.38 137 GLY A O 1
ATOM 1086 N N . ASN A 1 138 ? 12.554 4.761 0.967 1.00 98.25 138 ASN A N 1
ATOM 1087 C CA . ASN A 1 138 ? 12.783 3.373 0.589 1.00 98.25 138 ASN A CA 1
ATOM 1088 C C . ASN A 1 138 ? 11.505 2.707 0.063 1.00 98.25 138 ASN A C 1
ATOM 1090 O O . ASN A 1 138 ? 10.437 2.790 0.671 1.00 98.25 138 ASN A O 1
ATOM 1094 N N . LEU A 1 139 ? 11.614 2.014 -1.073 1.00 98.44 139 LEU A N 1
ATOM 1095 C CA . LEU A 1 139 ? 10.538 1.171 -1.597 1.00 98.44 139 LEU A CA 1
ATOM 1096 C C . LEU A 1 139 ? 10.709 -0.222 -1.017 1.00 98.44 139 LEU A C 1
ATOM 1098 O O . LEU A 1 139 ? 11.694 -0.884 -1.342 1.00 98.44 139 LEU A O 1
ATOM 1102 N N . CYS A 1 140 ? 9.755 -0.680 -0.216 1.00 98.56 140 CYS A N 1
ATOM 1103 C CA . CYS A 1 140 ? 9.893 -1.927 0.524 1.00 98.56 140 CYS A CA 1
ATOM 1104 C C . CYS A 1 140 ? 8.662 -2.821 0.429 1.00 98.56 140 CYS A C 1
ATOM 1106 O O . CYS A 1 140 ? 7.527 -2.348 0.385 1.00 98.56 140 CYS A O 1
ATOM 1108 N N . VAL A 1 141 ? 8.918 -4.127 0.461 1.00 98.69 141 VAL A N 1
ATOM 1109 C CA . VAL A 1 141 ? 7.928 -5.181 0.659 1.00 98.69 141 VAL A CA 1
ATOM 1110 C C . VAL A 1 141 ? 8.118 -5.776 2.048 1.00 98.69 141 VAL A C 1
ATOM 1112 O O . VAL A 1 141 ? 9.235 -6.129 2.448 1.00 98.69 141 VAL A O 1
ATOM 1115 N N . TYR A 1 142 ? 7.007 -5.944 2.749 1.00 98.62 142 TYR A N 1
ATOM 1116 C CA . TYR A 1 142 ? 6.929 -6.628 4.032 1.00 98.62 142 TYR A CA 1
ATOM 1117 C C . TYR A 1 142 ? 5.803 -7.658 4.009 1.00 98.62 142 TYR A C 1
ATOM 1119 O O . TYR A 1 142 ? 4.901 -7.589 3.173 1.00 98.62 142 TYR A O 1
ATOM 1127 N N . THR A 1 143 ? 5.825 -8.594 4.954 1.00 98.00 143 THR A N 1
ATOM 1128 C CA . THR A 1 143 ? 4.623 -9.357 5.302 1.00 98.00 143 THR A CA 1
ATOM 1129 C C . THR A 1 143 ? 3.600 -8.439 5.976 1.00 98.00 143 THR A C 1
ATOM 1131 O O . THR A 1 143 ? 3.960 -7.417 6.561 1.00 98.00 143 THR A O 1
ATOM 1134 N N . ALA A 1 144 ? 2.328 -8.831 6.003 1.00 94.31 144 ALA A N 1
ATOM 1135 C CA . ALA A 1 144 ? 1.264 -8.111 6.708 1.00 94.31 144 ALA A CA 1
ATOM 1136 C C . ALA A 1 144 ? 1.523 -7.939 8.217 1.00 94.31 144 ALA A C 1
ATOM 1138 O O . ALA A 1 144 ? 0.967 -7.045 8.849 1.00 94.31 144 ALA A O 1
ATOM 1139 N N . THR A 1 145 ? 2.398 -8.770 8.785 1.00 93.62 145 THR A N 1
ATOM 1140 C CA . THR A 1 145 ? 2.867 -8.708 10.177 1.00 93.62 145 THR A CA 1
ATOM 1141 C C . THR A 1 145 ? 4.149 -7.885 10.358 1.00 93.62 145 THR A C 1
ATOM 1143 O O . THR A 1 145 ? 4.749 -7.916 11.431 1.00 93.62 145 THR A O 1
ATOM 1146 N N . ASN A 1 146 ? 4.550 -7.116 9.339 1.00 95.31 146 ASN A N 1
ATOM 1147 C CA . ASN A 1 146 ? 5.732 -6.247 9.295 1.00 95.31 146 ASN A CA 1
ATOM 1148 C C . ASN A 1 146 ? 7.087 -6.983 9.294 1.00 95.31 146 ASN A C 1
ATOM 1150 O O . ASN A 1 146 ? 8.111 -6.394 9.645 1.00 95.31 146 ASN A O 1
ATOM 1154 N N . ALA A 1 147 ? 7.140 -8.257 8.891 1.00 97.56 147 ALA A N 1
ATOM 1155 C CA . ALA A 1 147 ? 8.419 -8.931 8.671 1.00 97.56 147 ALA A CA 1
ATOM 1156 C C . ALA A 1 147 ? 9.022 -8.498 7.326 1.00 97.56 147 ALA A C 1
ATOM 1158 O O . ALA A 1 147 ? 8.326 -8.421 6.315 1.00 97.56 147 ALA A O 1
ATOM 1159 N N . PHE A 1 148 ? 10.324 -8.207 7.309 1.00 97.69 148 PHE A N 1
ATOM 1160 C CA . PHE A 1 148 ? 11.042 -7.766 6.110 1.00 97.69 148 PHE A CA 1
ATOM 1161 C C . PHE A 1 148 ? 11.055 -8.839 5.009 1.00 97.69 148 PHE A C 1
ATOM 1163 O O . PHE A 1 148 ? 11.350 -10.002 5.289 1.00 97.69 148 PHE A O 1
ATOM 1170 N N . LYS A 1 149 ? 10.804 -8.430 3.755 1.00 97.75 149 LYS A N 1
ATOM 1171 C CA . LYS A 1 149 ? 10.931 -9.276 2.554 1.00 97.75 149 LYS A CA 1
ATOM 1172 C C . LYS A 1 149 ? 11.952 -8.712 1.564 1.00 97.75 149 LYS A C 1
ATOM 1174 O O . LYS A 1 149 ? 12.851 -9.443 1.158 1.00 97.75 149 LYS A O 1
ATOM 1179 N N . TRP A 1 150 ? 11.836 -7.440 1.177 1.00 98.12 150 TRP A N 1
ATOM 1180 C CA . TRP A 1 150 ? 12.735 -6.808 0.201 1.00 98.12 150 TRP A CA 1
ATOM 1181 C C . TRP A 1 150 ? 12.674 -5.278 0.284 1.00 98.12 150 TRP A C 1
ATOM 1183 O O . TRP A 1 150 ? 11.637 -4.738 0.654 1.00 98.12 150 TRP A O 1
ATOM 1193 N N . CYS A 1 151 ? 13.742 -4.578 -0.117 1.00 98.06 151 CYS A N 1
ATOM 1194 C CA . CYS A 1 151 ? 13.717 -3.130 -0.354 1.00 98.06 151 CYS A CA 1
ATOM 1195 C C . CYS A 1 151 ? 14.610 -2.725 -1.540 1.00 98.06 151 CYS A C 1
ATOM 1197 O O . CYS A 1 151 ? 15.591 -3.406 -1.846 1.00 98.06 151 CYS A O 1
ATOM 1199 N N . SER A 1 152 ? 14.326 -1.570 -2.152 1.00 97.31 152 SER A N 1
ATOM 1200 C CA . SER A 1 152 ? 15.120 -0.991 -3.250 1.00 97.31 152 SER A CA 1
ATOM 1201 C C . SER A 1 152 ? 16.500 -0.496 -2.814 1.00 97.31 152 SER A C 1
ATOM 1203 O O . SER A 1 152 ? 17.371 -0.284 -3.661 1.00 97.31 152 SER A O 1
ATOM 1205 N N . MET A 1 153 ? 16.693 -0.302 -1.504 1.00 97.00 153 MET A N 1
ATOM 1206 C CA . MET A 1 153 ? 17.892 0.267 -0.881 1.00 97.00 153 MET A CA 1
ATOM 1207 C C . MET A 1 153 ? 18.172 1.719 -1.297 1.00 97.00 153 MET A C 1
ATOM 1209 O O . MET A 1 153 ? 19.228 2.257 -0.966 1.00 97.00 153 MET A O 1
ATOM 1213 N N . ALA A 1 154 ? 17.229 2.383 -1.965 1.00 95.75 154 ALA A N 1
ATOM 1214 C CA . ALA A 1 154 ? 17.279 3.814 -2.229 1.00 95.75 154 ALA A CA 1
ATOM 1215 C C . ALA A 1 154 ? 16.540 4.538 -1.104 1.00 95.75 154 ALA A C 1
ATOM 1217 O O . ALA A 1 154 ? 15.319 4.531 -1.075 1.00 95.75 154 ALA A O 1
ATOM 1218 N N . HIS A 1 155 ? 17.290 5.124 -0.175 1.00 97.19 155 HIS A N 1
ATOM 1219 C CA . HIS A 1 155 ? 16.776 5.718 1.058 1.00 97.19 155 HIS A CA 1
ATOM 1220 C C . HIS A 1 155 ? 17.584 6.970 1.435 1.00 97.19 155 HIS A C 1
ATOM 1222 O O . HIS A 1 155 ? 18.614 7.263 0.820 1.00 97.19 155 HIS A O 1
ATOM 1228 N N . GLY A 1 156 ? 17.129 7.698 2.455 1.00 97.31 156 GLY A N 1
ATOM 1229 C CA . GLY A 1 156 ? 17.759 8.926 2.947 1.00 97.31 156 GLY A CA 1
ATOM 1230 C C . GLY A 1 156 ? 17.253 10.197 2.264 1.00 97.31 156 GLY A C 1
ATOM 1231 O O . GLY A 1 156 ? 17.988 11.182 2.190 1.00 97.31 156 GLY A O 1
ATOM 1232 N N . PHE A 1 157 ? 16.027 10.177 1.739 1.00 96.94 157 PHE A N 1
ATOM 1233 C CA . PHE A 1 157 ? 15.375 11.327 1.114 1.00 96.94 157 PHE A CA 1
ATOM 1234 C C . PHE A 1 157 ? 13.877 11.337 1.424 1.00 96.94 157 PHE A C 1
ATOM 1236 O O . PHE A 1 157 ? 13.263 10.296 1.614 1.00 96.94 157 PHE A O 1
ATOM 1243 N N . GLU A 1 158 ? 13.283 12.525 1.464 1.00 95.44 158 GLU A N 1
ATOM 1244 C CA . GLU A 1 158 ? 11.890 12.716 1.877 1.00 95.44 158 GLU A CA 1
ATOM 1245 C C . GLU A 1 158 ? 10.970 13.016 0.685 1.00 95.44 158 GLU A C 1
ATOM 1247 O O . GLU A 1 158 ? 11.423 13.319 -0.425 1.00 95.44 158 GLU A O 1
ATOM 1252 N N . GLY A 1 159 ? 9.656 12.965 0.930 1.00 95.06 159 GLY A N 1
ATOM 1253 C CA . GLY A 1 159 ? 8.630 13.308 -0.059 1.00 95.06 159 GLY A CA 1
ATOM 1254 C C . GLY A 1 159 ? 8.594 12.346 -1.244 1.00 95.06 159 GLY A C 1
ATOM 1255 O O . GLY A 1 159 ? 8.294 12.756 -2.365 1.00 95.06 159 GLY A O 1
ATOM 1256 N N . ALA A 1 160 ? 8.966 11.088 -1.012 1.00 97.69 160 ALA A N 1
ATOM 1257 C CA . ALA A 1 160 ? 9.139 10.122 -2.073 1.00 97.69 160 ALA A CA 1
ATOM 1258 C C . ALA A 1 160 ? 7.809 9.645 -2.668 1.00 97.69 160 ALA A C 1
ATOM 1260 O O . ALA A 1 160 ? 6.763 9.615 -2.011 1.00 97.69 160 ALA A O 1
ATOM 1261 N N . LYS A 1 161 ? 7.872 9.207 -3.924 1.00 98.44 161 LYS A N 1
ATOM 1262 C CA . LYS A 1 161 ? 6.765 8.527 -4.604 1.00 98.44 161 LYS A CA 1
ATOM 1263 C C . LYS A 1 161 ? 7.279 7.442 -5.534 1.00 98.44 161 LYS A C 1
ATOM 1265 O O . LYS A 1 161 ? 8.335 7.589 -6.155 1.00 98.44 161 LYS A O 1
ATOM 1270 N N . LEU A 1 162 ? 6.492 6.387 -5.683 1.00 98.75 162 LEU A N 1
ATOM 1271 C CA . LEU A 1 162 ? 6.648 5.394 -6.738 1.00 98.75 162 LEU A CA 1
ATOM 1272 C C . LEU A 1 162 ? 5.810 5.822 -7.936 1.00 98.75 162 LEU A C 1
ATOM 1274 O O . LEU A 1 162 ? 4.659 6.214 -7.774 1.00 98.75 162 LEU A O 1
ATOM 1278 N N . SER A 1 163 ? 6.351 5.709 -9.141 1.00 98.75 163 SER A N 1
ATOM 1279 C CA . SER A 1 163 ? 5.617 5.951 -10.378 1.00 98.75 163 SER A CA 1
ATOM 1280 C C . SER A 1 163 ? 5.805 4.780 -11.326 1.00 98.75 163 SER A C 1
ATOM 1282 O O . SER A 1 163 ? 6.936 4.449 -11.690 1.00 98.75 163 SER A O 1
ATOM 1284 N N . MET A 1 164 ? 4.694 4.174 -11.742 1.00 98.81 164 MET A N 1
ATOM 1285 C CA . MET A 1 164 ? 4.685 3.283 -12.895 1.00 98.81 164 MET A CA 1
ATOM 1286 C C . MET A 1 164 ? 4.500 4.155 -14.134 1.00 98.81 164 MET A C 1
ATOM 1288 O O . MET A 1 164 ? 3.412 4.655 -14.398 1.00 98.81 164 MET A O 1
ATOM 1292 N N . GLN A 1 165 ? 5.567 4.411 -14.879 1.00 98.69 165 GLN A N 1
ATOM 1293 C CA . GLN A 1 165 ? 5.548 5.399 -15.954 1.00 98.69 165 GLN A CA 1
ATOM 1294 C C . GLN A 1 165 ? 4.892 4.862 -17.223 1.00 98.69 165 GLN A C 1
ATOM 1296 O O . GLN A 1 165 ? 4.899 3.665 -17.510 1.00 98.69 165 GLN A O 1
ATOM 1301 N N . THR A 1 166 ? 4.356 5.767 -18.044 1.00 97.75 166 THR A N 1
ATOM 1302 C CA . THR A 1 166 ? 3.738 5.414 -19.332 1.00 97.75 166 THR A CA 1
ATOM 1303 C C . THR A 1 166 ? 4.747 4.952 -20.380 1.00 97.75 166 THR A C 1
ATOM 1305 O O . THR A 1 166 ? 4.343 4.402 -21.405 1.00 97.75 166 THR A O 1
ATOM 1308 N N . ASP A 1 167 ? 6.048 5.132 -20.152 1.00 97.50 167 ASP A N 1
ATOM 1309 C CA . ASP A 1 167 ? 7.133 4.581 -20.969 1.00 97.50 167 ASP A CA 1
ATOM 1310 C C . ASP A 1 167 ? 7.536 3.148 -20.570 1.00 97.50 167 ASP A C 1
ATOM 1312 O O . ASP A 1 167 ? 8.316 2.519 -21.287 1.00 97.50 167 ASP A O 1
ATOM 1316 N N . GLY A 1 168 ? 6.926 2.611 -19.510 1.00 98.25 168 GLY A N 1
ATOM 1317 C CA . GLY A 1 168 ? 7.130 1.258 -19.008 1.00 98.25 168 GLY A CA 1
ATOM 1318 C C . GLY A 1 168 ? 8.109 1.147 -17.845 1.00 98.25 168 GLY A C 1
ATOM 1319 O O . GLY A 1 168 ? 8.249 0.055 -17.306 1.00 98.25 168 GLY A O 1
ATOM 1320 N N . ASN A 1 169 ? 8.747 2.240 -17.420 1.00 98.69 169 ASN A N 1
ATOM 1321 C CA . ASN A 1 169 ? 9.688 2.2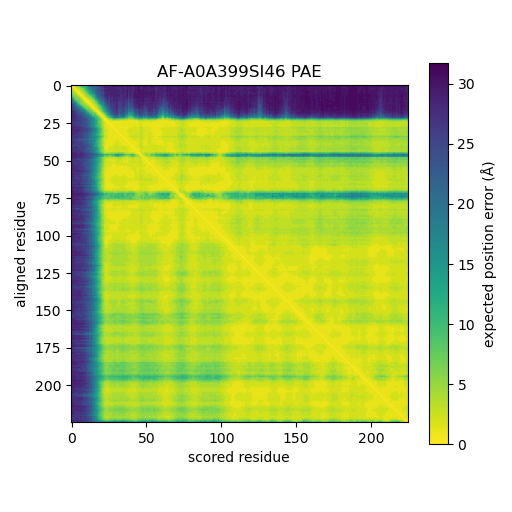17 -16.307 1.00 98.69 169 ASN A CA 1
ATOM 1322 C C . ASN A 1 169 ? 8.980 2.378 -14.953 1.00 98.69 169 ASN A C 1
ATOM 1324 O O . ASN A 1 169 ? 8.206 3.311 -14.747 1.00 98.69 169 ASN A O 1
ATOM 1328 N N . LEU A 1 170 ? 9.297 1.517 -13.988 1.00 98.75 170 LEU A N 1
ATOM 1329 C CA . LEU A 1 170 ? 8.964 1.749 -12.578 1.00 98.75 170 LEU A CA 1
ATOM 1330 C C . LEU A 1 170 ? 10.076 2.567 -11.909 1.00 98.75 170 LEU A C 1
ATOM 1332 O O . LEU A 1 170 ? 11.234 2.135 -11.939 1.00 98.75 170 LEU A O 1
ATOM 1336 N N . VAL A 1 171 ? 9.738 3.717 -11.315 1.00 98.75 171 VAL A N 1
ATOM 1337 C CA . VAL A 1 171 ? 10.710 4.698 -10.792 1.00 98.75 171 VAL A CA 1
ATOM 1338 C C . VAL A 1 171 ? 10.310 5.214 -9.411 1.00 98.75 171 VAL A C 1
ATOM 1340 O O . VAL A 1 171 ? 9.154 5.567 -9.192 1.00 98.75 171 VAL A O 1
ATOM 1343 N N . VAL A 1 172 ? 11.281 5.308 -8.500 1.00 98.81 172 VAL A N 1
ATOM 1344 C CA . VAL A 1 172 ? 11.160 6.046 -7.235 1.00 98.81 172 VAL A CA 1
ATOM 1345 C C . VAL A 1 172 ? 11.744 7.438 -7.425 1.00 98.81 172 VAL A C 1
ATOM 1347 O O . VAL A 1 172 ? 12.899 7.583 -7.837 1.00 98.81 172 VAL A O 1
ATOM 1350 N N . TYR A 1 173 ? 10.952 8.447 -7.092 1.00 98.75 173 TYR A N 1
ATOM 1351 C CA . TYR A 1 173 ? 11.354 9.848 -7.062 1.00 98.75 173 TYR A CA 1
ATOM 1352 C C . TYR A 1 173 ? 11.441 10.352 -5.629 1.00 98.75 173 TYR A C 1
ATOM 1354 O O . TYR A 1 173 ? 10.677 9.891 -4.785 1.00 98.75 173 TYR A O 1
ATOM 1362 N N . ASP A 1 174 ? 12.317 11.322 -5.376 1.00 98.06 174 ASP A N 1
ATOM 1363 C CA . ASP A 1 174 ? 12.270 12.137 -4.159 1.00 98.06 174 ASP A CA 1
ATOM 1364 C C . ASP A 1 174 ? 11.271 13.308 -4.281 1.00 98.06 174 ASP A C 1
ATOM 1366 O O . ASP A 1 174 ? 10.678 13.543 -5.342 1.00 98.06 174 ASP A O 1
ATOM 1370 N N . GLY A 1 175 ? 11.121 14.085 -3.204 1.00 96.44 175 GLY A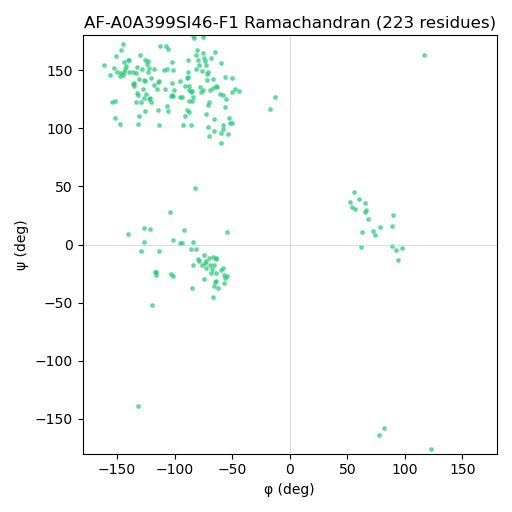 N 1
ATOM 1371 C CA . GLY A 1 175 ? 10.235 15.253 -3.157 1.00 96.44 175 GLY A CA 1
ATOM 1372 C C . GLY A 1 175 ? 10.605 16.397 -4.110 1.00 96.44 175 GLY A C 1
ATOM 1373 O O . GLY A 1 175 ? 9.795 17.297 -4.327 1.00 96.44 175 GLY A O 1
ATOM 1374 N N . THR A 1 176 ? 11.794 16.370 -4.721 1.00 97.75 176 THR A N 1
ATOM 1375 C CA . THR A 1 176 ? 12.220 17.328 -5.757 1.00 97.75 176 THR A CA 1
ATOM 1376 C C . THR A 1 176 ? 11.975 16.819 -7.182 1.00 97.75 176 THR A C 1
ATOM 1378 O O . THR A 1 176 ? 12.242 17.534 -8.149 1.00 97.75 176 THR A O 1
ATOM 1381 N N . ASN A 1 177 ? 11.390 15.623 -7.322 1.00 96.69 177 ASN A N 1
ATOM 1382 C CA . ASN A 1 177 ? 11.238 14.864 -8.566 1.00 96.69 177 ASN A CA 1
ATOM 1383 C C . ASN A 1 177 ? 12.567 14.394 -9.183 1.00 96.69 177 ASN A C 1
ATOM 1385 O O . ASN A 1 177 ? 12.642 14.170 -10.395 1.00 96.69 177 ASN A O 1
ATOM 1389 N N . GLU A 1 178 ? 13.605 14.177 -8.377 1.00 98.19 178 GLU A N 1
ATOM 1390 C CA . GLU A 1 178 ? 14.815 13.490 -8.826 1.00 98.19 178 GLU A CA 1
ATOM 1391 C C . GLU A 1 178 ? 14.631 11.969 -8.716 1.00 98.19 178 GLU A C 1
ATOM 1393 O O . GLU A 1 178 ? 14.172 11.458 -7.695 1.00 98.19 178 GLU A O 1
ATOM 1398 N N . SER A 1 179 ? 14.975 11.228 -9.772 1.00 98.06 179 SER A N 1
ATOM 1399 C CA . SER A 1 179 ? 14.904 9.761 -9.771 1.00 98.06 179 SER A CA 1
ATOM 1400 C C . SER A 1 179 ? 15.989 9.178 -8.865 1.00 98.06 179 SER A C 1
ATOM 1402 O O . SER A 1 179 ? 17.174 9.328 -9.157 1.00 98.06 179 SER A O 1
ATOM 1404 N N . LYS A 1 180 ? 15.596 8.431 -7.831 1.00 98.44 180 LYS A N 1
ATOM 1405 C CA . LYS A 1 180 ? 16.513 7.786 -6.873 1.00 98.44 180 LYS A CA 1
ATOM 1406 C C . LYS A 1 180 ? 16.686 6.289 -7.101 1.00 98.44 180 LYS A C 1
ATOM 1408 O O . LYS A 1 180 ? 17.736 5.736 -6.785 1.00 98.44 180 LYS A O 1
ATOM 1413 N N . TRP A 1 181 ? 15.697 5.639 -7.707 1.00 98.31 181 TRP A N 1
ATOM 1414 C CA . TRP A 1 181 ? 15.776 4.240 -8.129 1.00 98.31 181 TRP A CA 1
ATOM 1415 C C . TRP A 1 181 ? 14.902 4.008 -9.358 1.00 98.31 181 TRP A C 1
ATOM 1417 O O . TRP A 1 181 ? 13.861 4.642 -9.504 1.00 98.31 181 TRP A O 1
ATOM 1427 N N . ALA A 1 182 ? 15.298 3.081 -10.230 1.00 98.12 182 ALA A N 1
ATOM 1428 C CA . ALA A 1 182 ? 14.482 2.665 -11.363 1.00 98.12 182 ALA A CA 1
ATOM 1429 C C . ALA A 1 182 ? 14.706 1.189 -11.701 1.00 98.12 182 ALA A C 1
ATOM 1431 O O . ALA A 1 182 ? 15.838 0.703 -11.667 1.00 98.12 182 ALA A O 1
ATOM 1432 N N . SER A 1 183 ? 13.638 0.522 -12.135 1.00 98.19 183 SER A N 1
ATOM 1433 C CA . SER A 1 183 ? 13.679 -0.844 -12.687 1.00 98.19 183 SER A CA 1
ATOM 1434 C C . SER A 1 183 ? 14.447 -0.940 -14.013 1.00 98.19 183 SER A C 1
ATOM 1436 O O . SER A 1 183 ? 14.869 -2.025 -14.407 1.00 98.19 183 SER A O 1
ATOM 1438 N N . LYS A 1 184 ? 14.661 0.198 -14.693 1.00 97.69 184 LYS A N 1
ATOM 1439 C CA . LYS A 1 184 ? 15.330 0.317 -16.000 1.00 97.69 184 LYS A CA 1
ATOM 1440 C C . LYS A 1 184 ? 14.615 -0.460 -17.111 1.00 97.69 184 LYS A C 1
ATOM 1442 O O . LYS A 1 184 ? 15.248 -1.028 -17.998 1.00 97.69 184 LYS A O 1
ATOM 1447 N N . THR A 1 185 ? 13.287 -0.437 -17.086 1.00 97.75 185 THR A N 1
ATOM 1448 C CA . THR A 1 185 ? 12.410 -1.169 -18.017 1.00 97.75 185 THR A CA 1
ATOM 1449 C C . THR A 1 185 ? 11.776 -0.273 -19.088 1.00 97.75 185 THR A C 1
ATOM 1451 O O . THR A 1 185 ? 10.722 -0.587 -19.631 1.00 97.75 185 THR A O 1
ATOM 1454 N N . MET A 1 186 ? 12.443 0.832 -19.447 1.00 96.62 186 MET A N 1
ATOM 1455 C CA . MET A 1 186 ? 12.090 1.643 -20.622 1.00 96.62 186 MET A CA 1
ATOM 1456 C C . MET A 1 186 ? 13.015 1.388 -21.812 1.00 96.62 186 MET A C 1
ATOM 1458 O O . MET A 1 186 ? 14.182 1.021 -21.655 1.00 96.62 186 MET A O 1
ATOM 1462 N N . GLY A 1 187 ? 12.501 1.690 -23.009 1.00 95.69 187 GLY A N 1
ATOM 1463 C CA . GLY A 1 187 ? 13.208 1.537 -24.284 1.00 95.69 187 GLY A CA 1
ATOM 1464 C C . GLY A 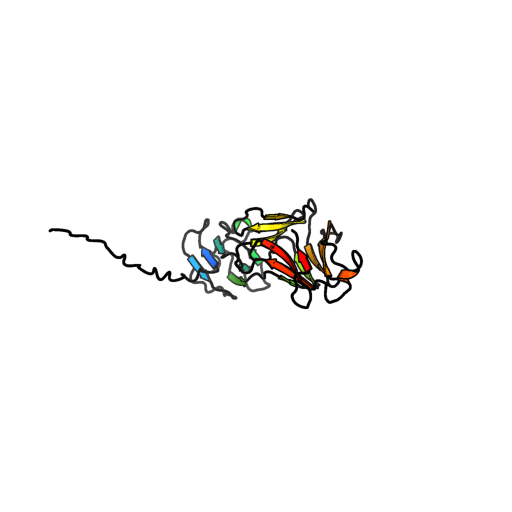1 187 ? 14.566 2.243 -24.363 1.00 95.69 187 GLY A C 1
ATOM 1465 O O . GLY A 1 187 ? 15.443 1.779 -25.081 1.00 95.69 187 GLY A O 1
ATOM 1466 N N . TYR A 1 188 ? 14.763 3.325 -23.599 1.00 95.25 188 TYR A N 1
ATOM 1467 C CA . TYR A 1 188 ? 16.049 4.025 -23.517 1.00 95.25 188 TYR A CA 1
ATOM 1468 C C . TYR A 1 188 ? 17.179 3.142 -22.958 1.00 95.25 188 TYR A C 1
ATOM 1470 O O . TYR A 1 188 ? 18.314 3.245 -23.414 1.00 95.25 188 TYR A O 1
ATOM 1478 N N . PHE A 1 189 ? 16.885 2.284 -21.974 1.00 95.81 189 PHE A N 1
ATOM 1479 C CA . PHE A 1 189 ? 17.894 1.414 -21.357 1.00 95.81 189 PHE A CA 1
ATOM 1480 C C . PHE A 1 189 ? 18.110 0.122 -22.143 1.00 95.81 189 PHE A C 1
ATOM 1482 O O . PHE A 1 189 ? 19.237 -0.359 -22.232 1.00 95.81 189 PHE A O 1
ATOM 1489 N N . ASP A 1 190 ? 17.037 -0.438 -22.698 1.00 96.38 190 ASP A N 1
ATOM 1490 C CA . ASP A 1 190 ? 17.080 -1.630 -23.539 1.00 96.38 190 ASP A CA 1
ATOM 1491 C C . ASP A 1 190 ? 15.913 -1.583 -24.532 1.00 96.38 190 ASP A C 1
ATOM 1493 O O . ASP A 1 190 ? 14.739 -1.509 -24.155 1.00 96.38 190 ASP A O 1
ATOM 1497 N N . GLN A 1 191 ? 16.247 -1.651 -25.821 1.00 95.69 191 GLN A N 1
ATOM 1498 C CA . GLN A 1 191 ? 15.295 -1.534 -26.920 1.00 95.69 191 GLN A CA 1
ATOM 1499 C C . GLN A 1 191 ? 14.204 -2.613 -26.878 1.00 95.69 191 GLN A C 1
ATOM 1501 O O . GLN A 1 191 ? 13.123 -2.398 -27.435 1.00 95.69 191 GLN A O 1
ATOM 1506 N N . LYS A 1 192 ? 14.425 -3.751 -26.198 1.00 95.50 192 LYS A N 1
ATOM 1507 C CA . LYS A 1 192 ? 13.387 -4.781 -26.046 1.00 95.50 192 LYS A CA 1
ATOM 1508 C C . LYS A 1 192 ? 12.124 -4.219 -25.399 1.00 95.50 192 LYS A C 1
ATOM 1510 O O . LYS A 1 192 ? 11.040 -4.640 -25.786 1.00 95.50 192 LYS A O 1
ATOM 1515 N N . TRP A 1 193 ? 12.256 -3.244 -24.496 1.00 96.06 193 TRP A N 1
ATOM 1516 C CA . TRP A 1 193 ? 11.155 -2.597 -23.775 1.00 96.06 193 TRP A CA 1
ATOM 1517 C C . TRP A 1 193 ? 10.406 -1.545 -24.593 1.00 96.06 193 TRP A C 1
ATOM 1519 O O . TRP A 1 193 ? 9.307 -1.146 -24.224 1.00 96.06 193 TRP A O 1
ATOM 1529 N N . ALA A 1 194 ? 10.967 -1.100 -25.721 1.00 93.69 194 ALA A N 1
ATOM 1530 C CA . ALA A 1 194 ? 10.249 -0.236 -26.658 1.00 93.69 194 ALA A CA 1
ATOM 1531 C C . ALA A 1 194 ? 9.169 -1.007 -27.441 1.00 93.69 194 ALA A C 1
ATOM 1533 O O . ALA A 1 194 ? 8.248 -0.404 -27.990 1.00 93.69 194 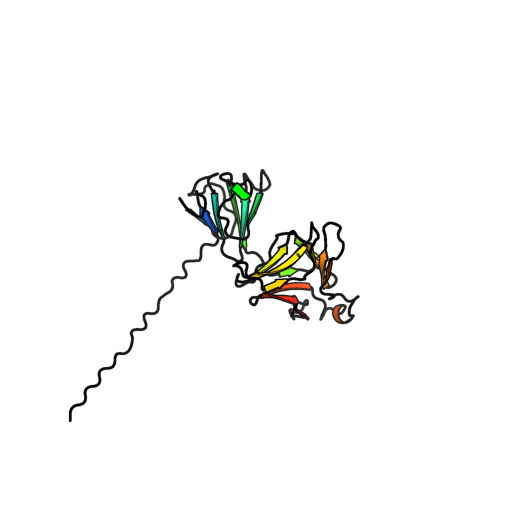ALA A O 1
ATOM 1534 N N . ASN A 1 195 ? 9.280 -2.339 -27.507 1.00 93.12 195 ASN A N 1
ATOM 1535 C CA . ASN A 1 195 ? 8.286 -3.210 -28.121 1.00 93.12 195 ASN A CA 1
ATOM 1536 C C . ASN A 1 195 ? 7.080 -3.380 -27.184 1.00 93.12 195 ASN A C 1
ATOM 1538 O O . ASN A 1 195 ? 7.249 -3.738 -26.022 1.00 93.12 195 ASN A O 1
ATOM 1542 N N . THR A 1 196 ? 5.861 -3.208 -27.699 1.00 90.69 196 THR A N 1
ATOM 1543 C CA . THR A 1 196 ? 4.604 -3.371 -26.946 1.00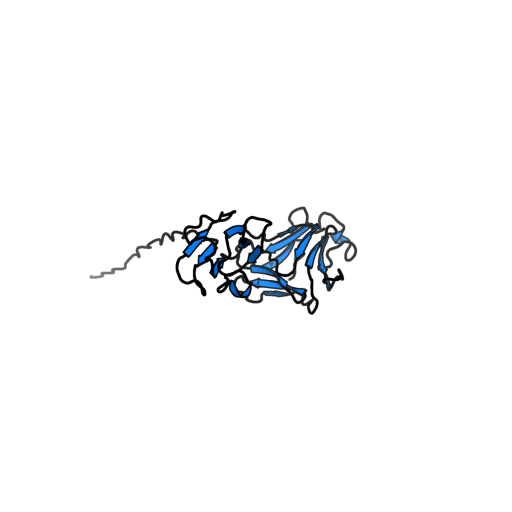 90.69 196 THR A CA 1
ATOM 1544 C C . THR A 1 196 ? 4.442 -4.737 -26.278 1.00 90.69 196 THR A C 1
ATOM 1546 O O . THR A 1 196 ? 3.805 -4.822 -25.235 1.00 90.69 196 THR A O 1
ATOM 1549 N N . ASN A 1 197 ? 5.039 -5.791 -26.838 1.00 94.31 197 ASN A N 1
ATOM 1550 C CA . ASN A 1 197 ? 5.004 -7.143 -26.278 1.00 94.31 197 ASN A CA 1
ATOM 1551 C C . ASN A 1 197 ? 5.894 -7.303 -25.044 1.00 94.31 197 ASN A C 1
ATOM 1553 O O . ASN A 1 197 ? 5.743 -8.278 -24.328 1.00 94.31 197 ASN A O 1
ATOM 1557 N N . ASN A 1 198 ? 6.827 -6.389 -24.786 1.00 96.38 198 ASN A N 1
ATOM 1558 C CA . ASN A 1 198 ? 7.637 -6.427 -23.567 1.00 96.38 198 ASN A CA 1
ATOM 1559 C C . ASN A 1 198 ? 7.404 -5.205 -22.690 1.00 96.38 198 ASN A C 1
ATOM 1561 O O . ASN A 1 198 ? 7.663 -5.272 -21.501 1.00 96.38 198 ASN A O 1
ATOM 1565 N N . LYS A 1 199 ? 6.948 -4.083 -23.253 1.00 98.00 199 LYS A N 1
ATOM 1566 C CA . LYS A 1 199 ? 6.751 -2.840 -22.517 1.00 98.00 199 LYS A CA 1
ATOM 1567 C C . LYS A 1 199 ? 5.813 -3.075 -21.331 1.00 98.00 199 LYS A C 1
ATOM 1569 O O . LYS A 1 199 ? 4.647 -3.415 -21.562 1.00 98.00 199 LYS A O 1
ATOM 1574 N N . PRO A 1 200 ? 6.270 -2.866 -20.088 1.00 98.38 200 PRO A N 1
ATOM 1575 C CA . PRO A 1 200 ? 5.389 -3.043 -18.959 1.00 98.38 200 PRO A CA 1
ATOM 1576 C C . PRO A 1 200 ? 4.350 -1.920 -18.890 1.00 98.38 200 PRO A C 1
ATOM 1578 O O . PRO A 1 200 ? 4.604 -0.780 -19.275 1.00 98.38 200 PRO A O 1
ATOM 1581 N N . VAL A 1 201 ? 3.153 -2.256 -18.423 1.00 98.50 201 VAL A N 1
ATOM 1582 C CA . VAL A 1 201 ? 2.010 -1.337 -18.298 1.00 98.50 201 VAL A CA 1
ATOM 1583 C C . VAL A 1 201 ? 1.382 -1.363 -16.909 1.00 98.50 201 VAL A C 1
ATOM 1585 O O . VAL A 1 201 ? 0.468 -0.589 -16.640 1.00 98.50 201 VAL A O 1
ATOM 1588 N N . LYS A 1 202 ? 1.838 -2.259 -16.033 1.00 98.56 202 LYS A N 1
ATOM 1589 C CA . LYS A 1 202 ? 1.409 -2.334 -14.638 1.00 98.56 202 LYS A CA 1
ATOM 1590 C C . LYS A 1 202 ? 2.476 -3.006 -13.782 1.00 98.56 202 LYS A C 1
ATOM 1592 O O . LYS A 1 202 ? 3.135 -3.941 -14.238 1.00 98.56 202 LYS A O 1
ATOM 1597 N N . LEU A 1 203 ? 2.584 -2.549 -12.547 1.00 98.81 203 LEU A N 1
ATOM 1598 C CA . LEU A 1 203 ? 3.201 -3.260 -11.436 1.00 98.81 203 LEU A CA 1
ATOM 1599 C C . LEU A 1 203 ? 2.144 -4.123 -10.746 1.00 98.81 203 LEU A C 1
ATOM 1601 O O . LEU A 1 203 ? 0.994 -3.700 -10.622 1.00 98.81 203 LEU A O 1
ATOM 1605 N N . VAL A 1 204 ? 2.550 -5.299 -10.279 1.00 98.81 204 VAL A N 1
ATOM 1606 C CA . VAL A 1 204 ? 1.756 -6.207 -9.449 1.00 98.81 204 VAL A CA 1
ATOM 1607 C C . VAL A 1 204 ? 2.616 -6.674 -8.273 1.00 98.81 204 VAL A C 1
ATOM 1609 O O . VAL A 1 204 ? 3.753 -7.106 -8.474 1.00 98.81 204 VAL A O 1
ATOM 1612 N N . LEU A 1 205 ? 2.078 -6.575 -7.056 1.00 98.81 205 LEU A N 1
ATOM 1613 C CA . LEU A 1 205 ? 2.582 -7.280 -5.880 1.00 98.81 205 LEU A CA 1
ATOM 1614 C C . LEU A 1 205 ? 1.924 -8.661 -5.832 1.00 98.81 205 LEU A C 1
ATOM 1616 O O . LEU A 1 205 ? 0.704 -8.774 -5.677 1.00 98.81 205 LEU A O 1
ATOM 1620 N N . GLU A 1 206 ? 2.738 -9.694 -5.996 1.00 98.50 206 GLU 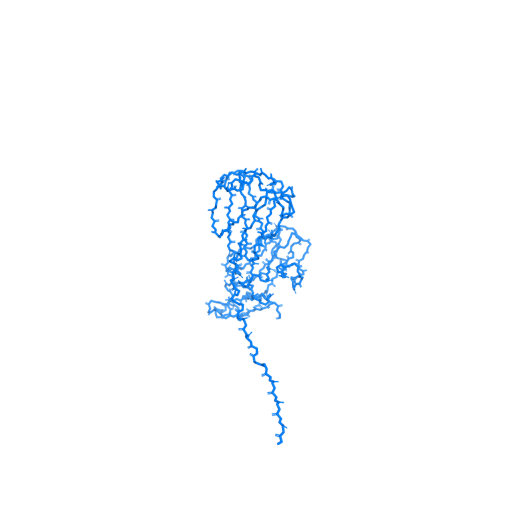A N 1
ATOM 1621 C CA . GLU A 1 206 ? 2.287 -11.081 -6.041 1.00 98.50 206 GLU A CA 1
ATOM 1622 C C . GLU A 1 206 ? 2.057 -11.662 -4.641 1.00 98.50 206 GLU A C 1
ATOM 1624 O O . GLU A 1 206 ? 2.552 -11.163 -3.627 1.00 98.50 206 GLU A O 1
ATOM 1629 N N . ASP A 1 207 ? 1.330 -12.776 -4.598 1.00 98.25 207 ASP A N 1
ATOM 1630 C CA . ASP A 1 207 ? 0.958 -13.493 -3.372 1.00 98.25 207 ASP A CA 1
ATOM 1631 C C . ASP A 1 207 ? 2.137 -14.140 -2.625 1.00 98.25 207 ASP A C 1
ATOM 1633 O O . ASP A 1 207 ? 1.969 -14.582 -1.489 1.00 98.25 207 ASP A O 1
ATOM 1637 N N . ASP A 1 208 ? 3.322 -14.186 -3.231 1.00 97.44 208 ASP A N 1
ATOM 1638 C CA . ASP A 1 208 ? 4.581 -14.633 -2.620 1.00 97.44 208 ASP A CA 1
ATOM 1639 C C . ASP A 1 208 ? 5.500 -13.467 -2.188 1.00 97.44 208 ASP A C 1
ATOM 1641 O O . ASP A 1 208 ? 6.630 -13.675 -1.719 1.00 97.44 208 ASP A O 1
ATOM 1645 N N . GLY A 1 209 ? 5.018 -12.230 -2.340 1.00 97.44 209 GLY A N 1
ATOM 1646 C CA . GLY A 1 209 ? 5.744 -11.008 -2.016 1.00 97.44 209 GLY A CA 1
ATOM 1647 C C . GLY A 1 209 ? 6.775 -10.588 -3.066 1.00 97.44 209 GLY A C 1
ATOM 1648 O O . GLY A 1 209 ? 7.638 -9.766 -2.748 1.00 97.44 209 GLY A O 1
ATOM 1649 N N . THR A 1 210 ? 6.737 -11.145 -4.279 1.00 98.19 210 THR A N 1
ATOM 1650 C CA . THR A 1 210 ? 7.532 -10.651 -5.415 1.00 98.19 210 THR A CA 1
ATOM 1651 C C . THR A 1 210 ? 6.863 -9.453 -6.091 1.00 98.19 210 THR A C 1
ATOM 1653 O O . THR A 1 210 ? 5.641 -9.284 -6.059 1.00 98.19 210 THR A O 1
ATOM 1656 N N . LEU A 1 211 ? 7.677 -8.574 -6.682 1.00 97.75 211 LEU A N 1
ATOM 1657 C CA . LEU A 1 211 ? 7.217 -7.430 -7.467 1.00 97.75 211 LEU A CA 1
ATOM 1658 C C . LEU A 1 211 ? 7.445 -7.715 -8.945 1.00 97.75 211 LEU A C 1
ATOM 1660 O O . LEU A 1 211 ? 8.588 -7.756 -9.401 1.00 97.75 211 LEU A O 1
ATOM 1664 N N . ASN A 1 212 ? 6.356 -7.826 -9.700 1.00 98.62 212 ASN A N 1
ATOM 1665 C CA . ASN A 1 212 ? 6.402 -8.105 -11.128 1.00 98.62 212 ASN A CA 1
ATOM 1666 C C . ASN A 1 212 ? 5.871 -6.928 -11.941 1.00 98.62 212 ASN A C 1
ATOM 1668 O O . ASN A 1 212 ? 4.856 -6.316 -11.603 1.00 98.62 212 ASN A O 1
ATOM 1672 N N . LEU A 1 213 ? 6.530 -6.641 -13.063 1.00 98.75 213 LEU A N 1
ATOM 1673 C CA . LEU A 1 213 ? 5.972 -5.762 -14.085 1.00 98.75 213 LEU A CA 1
ATOM 1674 C C . LEU A 1 213 ? 5.407 -6.605 -15.222 1.00 98.75 213 LEU A C 1
ATOM 1676 O O . LEU A 1 213 ? 6.075 -7.508 -15.729 1.00 98.75 213 LEU A O 1
ATOM 1680 N N . TYR A 1 214 ? 4.191 -6.272 -15.639 1.00 98.62 214 TYR A N 1
ATOM 1681 C CA . TYR A 1 214 ? 3.459 -6.996 -16.670 1.00 98.62 214 TYR A CA 1
ATOM 1682 C C . TYR A 1 214 ? 3.256 -6.147 -17.914 1.00 98.62 214 TYR A C 1
ATOM 1684 O O . TYR A 1 214 ? 2.945 -4.958 -17.815 1.00 98.62 214 TYR A O 1
ATOM 1692 N N . ASN A 1 215 ? 3.379 -6.769 -19.084 1.00 98.06 215 ASN A N 1
ATOM 1693 C CA . ASN A 1 215 ? 3.029 -6.157 -20.365 1.00 98.06 215 ASN A CA 1
ATOM 1694 C C . ASN A 1 215 ? 1.496 -6.094 -20.572 1.00 98.06 215 ASN A C 1
ATOM 1696 O O . ASN A 1 215 ? 0.705 -6.560 -19.746 1.00 98.06 215 ASN A O 1
ATOM 1700 N N . ALA A 1 216 ? 1.062 -5.532 -21.704 1.00 97.19 216 ALA A N 1
ATOM 1701 C CA . ALA A 1 216 ? -0.359 -5.437 -22.058 1.00 97.19 216 ALA A CA 1
ATOM 1702 C C . ALA A 1 216 ? -1.032 -6.794 -22.355 1.00 97.19 216 ALA A C 1
ATOM 1704 O O . ALA A 1 216 ? -2.253 -6.897 -22.260 1.00 97.19 216 ALA A O 1
ATOM 1705 N N . SER A 1 217 ? -0.250 -7.820 -22.697 1.00 96.81 217 SER A N 1
ATOM 1706 C CA . SER A 1 217 ? -0.727 -9.190 -22.929 1.00 96.81 217 SER A CA 1
ATOM 1707 C C . SER A 1 217 ? -0.949 -9.974 -21.631 1.00 96.81 217 SER A C 1
ATOM 1709 O O . SER A 1 217 ? -1.589 -11.022 -21.661 1.00 96.81 217 SER A O 1
ATOM 1711 N N . GLY A 1 218 ? -0.463 -9.464 -20.495 1.00 96.69 218 GLY A N 1
ATOM 1712 C CA . GLY A 1 218 ? -0.531 -10.143 -19.204 1.00 96.69 218 GLY A CA 1
ATOM 1713 C C . GLY A 1 218 ? 0.655 -11.060 -18.908 1.00 96.69 218 GLY A C 1
ATOM 1714 O O . GLY A 1 218 ? 0.566 -11.846 -17.971 1.00 96.69 218 GLY A O 1
ATOM 1715 N N . ASP A 1 219 ? 1.766 -10.935 -19.634 1.00 97.31 219 ASP A N 1
ATOM 1716 C CA . ASP A 1 219 ? 3.003 -11.653 -19.322 1.00 97.31 219 ASP A CA 1
ATOM 1717 C C . ASP A 1 219 ? 3.850 -10.854 -18.327 1.00 97.31 219 ASP A C 1
ATOM 1719 O O . ASP A 1 219 ? 4.030 -9.641 -18.490 1.00 97.31 219 ASP A O 1
ATOM 1723 N N . ALA A 1 220 ? 4.398 -11.539 -17.321 1.00 97.62 220 ALA A N 1
ATOM 1724 C CA . ALA A 1 220 ? 5.427 -10.981 -16.455 1.00 97.62 220 ALA A CA 1
ATOM 1725 C C . ALA A 1 220 ? 6.723 -10.845 -17.260 1.00 97.62 220 ALA A C 1
ATOM 1727 O O . ALA A 1 220 ? 7.230 -11.814 -17.826 1.00 97.62 220 ALA A O 1
ATOM 1728 N N . VAL A 1 221 ? 7.251 -9.630 -17.331 1.00 97.56 221 VAL A N 1
ATOM 1729 C CA . VAL A 1 221 ? 8.403 -9.302 -18.182 1.00 97.56 221 VAL A CA 1
ATOM 1730 C C . VAL A 1 221 ? 9.616 -8.866 -17.367 1.00 97.56 221 VAL A C 1
ATOM 1732 O O . VAL A 1 221 ? 10.748 -9.016 -17.824 1.00 97.56 221 VAL A O 1
ATOM 1735 N N . TRP A 1 222 ? 9.395 -8.381 -16.146 1.00 98.19 222 TRP A N 1
ATOM 1736 C CA . TRP A 1 222 ? 10.428 -8.026 -15.178 1.00 98.19 222 TRP A CA 1
ATOM 1737 C C . TRP A 1 222 ? 10.002 -8.474 -13.782 1.00 98.19 222 TRP A C 1
ATOM 1739 O O . TRP A 1 222 ? 8.812 -8.437 -13.469 1.00 98.19 222 TRP A O 1
ATOM 1749 N N . THR A 1 223 ? 10.980 -8.832 -12.954 1.00 97.50 223 THR A N 1
ATOM 1750 C CA . THR A 1 223 ? 10.805 -9.150 -11.536 1.00 97.50 223 THR A CA 1
ATOM 1751 C C . THR A 1 223 ? 11.963 -8.567 -10.719 1.00 97.50 223 THR A C 1
ATOM 1753 O O . THR A 1 223 ? 13.018 -8.251 -11.281 1.00 97.50 223 THR A O 1
ATOM 1756 N N . ASN A 1 224 ? 11.761 -8.376 -9.414 1.00 93.38 224 ASN A N 1
ATOM 1757 C CA . ASN A 1 224 ? 12.788 -7.884 -8.492 1.00 93.38 224 ASN A CA 1
ATOM 1758 C C . ASN A 1 224 ? 13.767 -8.971 -8.001 1.00 93.38 224 ASN A C 1
ATOM 1760 O O . ASN A 1 224 ? 14.691 -8.626 -7.258 1.00 93.38 224 ASN A O 1
ATOM 1764 N N . GLU A 1 225 ? 13.554 -10.235 -8.383 1.00 88.19 225 GLU A N 1
ATOM 1765 C CA . GLU A 1 225 ? 14.405 -11.397 -8.066 1.00 88.19 225 GLU A CA 1
ATOM 1766 C C . GLU A 1 225 ? 15.333 -11.828 -9.220 1.00 88.19 225 GLU A C 1
ATOM 1768 O O . GLU A 1 225 ? 14.991 -11.627 -10.409 1.00 88.19 225 GLU A O 1
#

Solvent-accessible surface area (backbone atoms only — not comparable to full-atom values): 12008 Å² total; per-residue (Å²): 134,92,83,86,82,89,76,88,82,81,81,80,76,78,75,77,72,72,74,67,74,75,63,44,31,37,40,12,47,30,53,71,68,33,76,57,60,46,71,42,65,79,42,78,46,69,46,83,43,92,71,48,57,39,36,43,19,12,36,43,43,39,60,33,31,34,37,38,38,19,46,38,56,93,97,37,80,56,74,48,80,44,63,52,64,36,47,50,29,61,84,71,79,45,47,41,35,39,29,25,39,34,33,41,79,40,51,32,62,43,46,46,70,39,71,43,46,52,71,41,65,34,14,10,84,79,19,55,20,34,38,34,25,36,71,45,32,29,42,35,32,26,33,65,86,69,46,87,73,49,64,72,82,37,60,86,41,49,65,17,32,38,33,29,32,80,64,18,28,43,33,33,26,34,60,86,71,48,78,67,43,66,74,63,36,22,35,90,75,40,63,67,21,61,38,67,88,43,18,26,43,29,39,35,40,38,78,85,61,48,50,34,29,22,17,80,88,69,47,77,67,46,60,83,120

InterPro domains:
  IPR001480 Bulb-type lectin domain [PS50927] (107-225)
  IPR001480 Bulb-type lectin domain [SM00108] (107-221)
  IPR011024 Gamma-crystallin-like [SSF49695] (25-99)
  IPR036426 Bulb-type lectin domain superfamily [G3DSA:2.90.10.10] (103-158)
  IPR036426 Bulb-type lectin domain superfamily [G3DSA:2.90.10.10] (159-223)
  IPR036426 Bulb-type lectin domain superfamily [SSF51110] (107-187)

pLDDT: mean 91.12, std 16.72, range [33.84, 98.81]

Nearest PDB structures (foldseek):
  2d04-assembly3_E  TM=9.152E-01  e=5.739E-08  Molineria latifolia
  2bv2-assembly2_B  TM=8.221E-01  e=4.686E-05  Ciona intestinalis
  5z6e-assembly1_A  TM=8.629E-01  e=4.548E-04  Neurospora crassa OR74A
  3m7h-assembly2_B  TM=4.280E-01  e=8.777E-07  Pseudomonas putida
  2nbr-assembly1_A  TM=7.130E-01  e=2.300E-04  Homo sapiens

Sequence (225 aa):
MKFQIITSALLVLALLCFSANAQILTVYKDFDYEGTTQSFDEGFHKGYFKIGNDVISSLKIKPGYRVVLYEHGIGNGKELTLYSDTPNLSNFDFNDITSNLKVEKVTNTLAAGETLDTEQRLYSENGEYYLVIQTDGNLCVYTATNAFKWCSMAHGFEGAKLSMQTDGNLVVYDGTNESKWASKTMGYFDQKWANTNNKPVKLVLEDDGTLNLYNASGDAVWTNE

Organism: NCBI:txid2304593

Radius of gyration: 23.08 Å; Cα contacts (8 Å, |Δi|>4): 563; chains: 1; bounding box: 43×90×54 Å

Mean predicted aligned error: 7.09 Å

Secondary structure (DSSP, 8-state):
-----------------------SEEEESSGGG-SSEEEE-SEEEES--TT-SS---EEEE-TTEEEEEESSSTTSS-EEEE-S-BS-GGGGT-TT---EEEEEEPPSEEETT-EEETT-EEE-TTSSEEEEE-TTS-EEEEETT--EEEE----S-SS-EEEE-TTS-EEEE-TT--EEEE---STTT-GGGGSTTT-EEEEEE-TTS-EEEEETTS-EEEE--

Foldseek 3Di:
DDDDDDDDDDDPPPPPPPPPVPFQKKFAQAFQRDHDIDTDDAFKFFQPDPSHALRTFWMAGQQQKKKWFDLADPPPHDIDIDRGTGRGCVVVVRHSRGGIMGMDGAAQKDFAPGKAWAPRWHAAPVRQKIWGQHQQRKTAMATNVRHGDDIQPQGRAGRWMWHCHPQQKIFIAGNVRDTRDIPLQGCVSPVVCVDQQQRFGMWGQHPVRKIFTAGPVGDGNDTPD